Protein AF-A0A7R9WVP5-F1 (afdb_monomer_lite)

InterPro domains:
  IPR054170 RlmL, ferredoxin-like domain [PF22020] (101-162)

pLDDT: mean 70.92, std 24.17, range [24.48, 97.5]

Secondary structure (DSSP, 8-state):
-------B-----------------------------------------------------------------------TTSHHHHHTTT--------EEEEEEE-TT-HHHHHHHHHHHHHHH---EEEEEE-TTSEEEEEE-HHHHHHHHHH-SSEEEEEE----TTS-TT----SHHHHHHHHHHH--HHHHHEETTEE------B------S---GGG--HHHHHHHHHHHHHHHH-

Structure (mmCIF, N/CA/C/O backbone):
data_AF-A0A7R9WVP5-F1
#
_entry.id   AF-A0A7R9WVP5-F1
#
loop_
_atom_site.group_PDB
_atom_site.id
_atom_site.type_symbol
_atom_site.label_atom_id
_atom_site.label_alt_id
_atom_site.label_comp_id
_atom_site.label_asym_id
_atom_site.label_entity_id
_atom_site.label_seq_id
_atom_site.pdbx_PDB_ins_code
_atom_site.Cartn_x
_atom_site.Cartn_y
_atom_site.Cartn_z
_atom_site.occupancy
_atom_site.B_iso_or_equiv
_atom_site.auth_seq_id
_atom_site.auth_comp_id
_atom_site.auth_asym_id
_atom_site.auth_atom_id
_atom_site.pdbx_PDB_model_num
ATOM 1 N N . MET A 1 1 ? -10.198 -12.192 -7.831 1.00 28.44 1 MET A N 1
ATOM 2 C CA . MET A 1 1 ? -9.736 -10.796 -7.988 1.00 28.44 1 MET A CA 1
ATOM 3 C C . MET A 1 1 ? -8.418 -10.638 -7.255 1.00 28.44 1 MET A C 1
ATOM 5 O O . MET A 1 1 ? -8.378 -10.826 -6.045 1.00 28.44 1 MET A O 1
ATOM 9 N N . ILE A 1 2 ? -7.337 -10.393 -7.991 1.00 27.41 2 ILE A N 1
ATOM 10 C CA . ILE A 1 2 ? -5.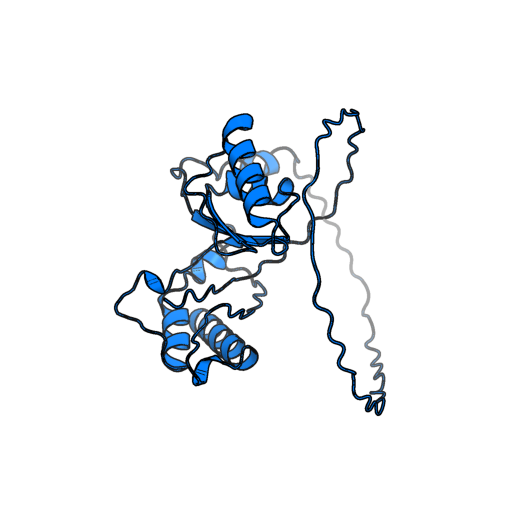994 -10.202 -7.439 1.00 27.41 2 ILE A CA 1
ATOM 11 C C . ILE A 1 2 ? -5.902 -8.735 -7.013 1.00 27.41 2 ILE A C 1
ATOM 13 O O . ILE A 1 2 ? -5.887 -7.852 -7.860 1.00 27.41 2 ILE A O 1
ATOM 17 N N . ARG A 1 3 ? -5.897 -8.462 -5.705 1.00 30.83 3 ARG A N 1
ATOM 18 C CA . ARG A 1 3 ? -5.580 -7.129 -5.176 1.00 30.83 3 ARG A CA 1
ATOM 19 C C . ARG A 1 3 ? -4.075 -7.069 -4.937 1.00 30.83 3 ARG A C 1
ATOM 21 O O . ARG A 1 3 ? -3.595 -7.460 -3.875 1.00 30.83 3 ARG A O 1
ATOM 28 N N . THR A 1 4 ? -3.316 -6.655 -5.943 1.00 32.47 4 THR A N 1
ATOM 29 C CA . THR A 1 4 ? -1.889 -6.353 -5.790 1.00 32.47 4 THR A CA 1
ATOM 30 C C . THR A 1 4 ? -1.740 -4.992 -5.121 1.00 32.47 4 THR A C 1
ATOM 32 O O . THR A 1 4 ? -1.889 -3.953 -5.753 1.00 32.47 4 THR A O 1
ATOM 35 N N . PHE A 1 5 ? -1.449 -4.994 -3.821 1.00 36.84 5 PHE A N 1
ATOM 36 C CA . PHE A 1 5 ? -1.089 -3.782 -3.090 1.00 36.84 5 PHE A CA 1
ATOM 37 C C . PHE A 1 5 ? 0.371 -3.425 -3.392 1.00 36.84 5 PHE A C 1
ATOM 39 O O . PHE A 1 5 ? 1.294 -4.055 -2.871 1.00 36.84 5 PHE A O 1
ATOM 46 N N . CYS A 1 6 ? 0.598 -2.410 -4.228 1.00 31.23 6 CYS A N 1
ATOM 47 C CA . CYS A 1 6 ? 1.920 -1.808 -4.373 1.00 31.23 6 CYS A CA 1
ATOM 48 C C . CYS A 1 6 ? 2.110 -0.770 -3.258 1.00 31.23 6 CYS A C 1
ATOM 50 O O . CYS A 1 6 ? 1.740 0.393 -3.394 1.00 31.23 6 CYS A O 1
ATOM 52 N N . CYS A 1 7 ? 2.638 -1.205 -2.114 1.00 35.56 7 CYS A N 1
ATOM 53 C CA . CYS A 1 7 ? 2.897 -0.314 -0.986 1.00 35.56 7 CYS A CA 1
ATOM 54 C C . CYS A 1 7 ? 4.264 0.358 -1.136 1.00 35.56 7 CYS A C 1
ATOM 56 O O . CYS A 1 7 ? 5.304 -0.292 -1.004 1.00 35.56 7 CYS A O 1
ATOM 58 N N . VAL A 1 8 ? 4.268 1.673 -1.353 1.00 34.41 8 VAL A N 1
ATOM 59 C CA . VAL A 1 8 ? 5.481 2.490 -1.248 1.00 34.41 8 VAL A CA 1
ATOM 60 C C . VAL A 1 8 ? 5.676 2.865 0.218 1.00 34.41 8 VAL A C 1
ATOM 62 O O . VAL A 1 8 ? 4.874 3.583 0.807 1.00 34.41 8 VAL A O 1
ATOM 65 N N . GLN A 1 9 ? 6.725 2.324 0.838 1.00 37.59 9 GLN A N 1
ATOM 66 C CA . GLN A 1 9 ? 7.012 2.541 2.254 1.00 37.59 9 GLN A CA 1
ATOM 67 C C . GLN A 1 9 ? 7.936 3.761 2.414 1.00 37.59 9 GLN A C 1
ATOM 69 O O . GLN A 1 9 ? 9.139 3.656 2.184 1.00 37.59 9 GLN A O 1
ATOM 74 N N . ALA A 1 10 ? 7.389 4.904 2.840 1.00 29.70 10 ALA A N 1
ATOM 75 C CA . ALA A 1 10 ? 8.174 6.040 3.325 1.00 29.70 10 ALA A CA 1
ATOM 76 C C . ALA A 1 10 ? 8.389 5.889 4.842 1.00 29.70 10 ALA A C 1
ATOM 78 O O . ALA A 1 10 ? 7.468 6.058 5.636 1.00 29.70 10 ALA A O 1
ATOM 79 N N . LEU A 1 11 ? 9.600 5.509 5.256 1.00 28.89 11 LEU A N 1
ATOM 80 C CA . LEU A 1 11 ? 9.993 5.499 6.667 1.00 28.89 11 LEU A CA 1
ATOM 81 C C . LEU A 1 11 ? 10.419 6.916 7.064 1.00 28.89 11 LEU A C 1
ATOM 83 O O . LEU A 1 11 ? 11.563 7.301 6.835 1.00 28.89 11 LEU A O 1
ATOM 87 N N . VAL A 1 12 ? 9.509 7.686 7.660 1.00 28.05 12 VAL A N 1
ATOM 88 C CA . VAL A 1 12 ? 9.877 8.904 8.393 1.00 28.05 12 VAL A CA 1
ATOM 89 C C . VAL A 1 12 ? 10.136 8.499 9.839 1.00 28.05 12 VAL A C 1
ATOM 91 O O . VAL A 1 12 ? 9.240 8.058 10.553 1.00 28.05 12 VAL A O 1
ATOM 94 N N . TRP A 1 13 ? 11.397 8.580 10.249 1.00 24.48 13 TRP A N 1
ATOM 95 C CA . TRP A 1 13 ? 11.826 8.320 11.617 1.00 24.48 13 TRP A CA 1
ATOM 96 C C . TRP A 1 13 ? 11.573 9.597 12.429 1.00 24.48 13 TRP A C 1
ATOM 98 O O . TRP A 1 13 ? 12.282 10.583 12.243 1.00 24.48 13 TRP A O 1
ATOM 108 N N . MET A 1 14 ? 10.547 9.612 13.284 1.00 27.59 14 MET A N 1
ATOM 109 C CA . MET A 1 14 ? 10.365 10.676 14.276 1.00 27.59 14 MET A CA 1
ATOM 110 C C . MET A 1 14 ? 10.799 10.194 15.668 1.00 27.59 14 MET A C 1
ATOM 112 O O . MET A 1 14 ? 10.498 9.056 16.039 1.00 27.59 14 MET A O 1
ATOM 116 N N . PRO A 1 15 ? 11.522 11.027 16.441 1.00 34.97 15 PRO A N 1
ATOM 117 C CA . PRO A 1 15 ? 11.945 10.679 17.787 1.00 34.97 15 PRO A CA 1
ATOM 118 C C . PRO A 1 15 ? 10.738 10.702 18.735 1.00 34.97 15 PRO A C 1
ATOM 120 O O . PRO A 1 15 ? 9.992 11.677 18.788 1.00 34.97 15 PRO A O 1
ATOM 123 N N . LEU A 1 16 ? 10.563 9.610 19.484 1.00 33.44 16 LEU A N 1
ATOM 124 C CA . LEU A 1 16 ? 9.581 9.475 20.559 1.00 33.44 16 LEU A CA 1
ATOM 125 C C . LEU A 1 16 ? 9.751 10.609 21.585 1.00 33.44 16 LEU A C 1
ATOM 127 O O . LEU A 1 16 ? 10.678 10.584 22.396 1.00 33.44 16 LEU A O 1
ATOM 131 N N . CYS A 1 17 ? 8.809 11.549 21.620 1.00 31.36 17 CYS A N 1
ATOM 132 C CA . CYS A 1 17 ? 8.541 12.320 22.826 1.00 31.36 17 CYS A CA 1
ATOM 133 C C . CYS A 1 17 ? 7.698 11.454 23.764 1.00 31.36 17 CYS A C 1
ATOM 135 O O . CYS A 1 17 ? 6.497 11.274 23.579 1.00 31.36 17 CYS A O 1
ATOM 137 N N . ALA A 1 18 ? 8.365 10.900 24.773 1.00 40.59 18 ALA A N 1
ATOM 138 C CA . ALA A 1 18 ? 7.731 10.320 25.939 1.00 40.59 18 ALA A CA 1
ATOM 139 C C . ALA A 1 18 ? 6.996 11.421 26.716 1.00 40.59 18 ALA A C 1
ATOM 141 O O . ALA A 1 18 ? 7.634 12.283 27.319 1.00 40.59 18 ALA A O 1
ATOM 142 N N . LEU A 1 19 ? 5.666 11.374 26.734 1.00 38.25 19 LEU A N 1
ATOM 143 C CA . LEU A 1 19 ? 4.861 12.081 27.724 1.00 38.25 19 LEU A CA 1
ATOM 144 C C . LEU A 1 19 ? 3.837 11.122 28.325 1.00 38.25 19 LEU A C 1
ATOM 146 O O . LEU A 1 19 ? 3.167 10.353 27.641 1.00 38.25 19 LEU A O 1
ATOM 150 N N . ALA A 1 20 ? 3.841 11.137 29.651 1.00 42.50 20 ALA A N 1
ATOM 151 C CA . ALA A 1 20 ? 3.190 10.213 30.553 1.00 42.50 20 ALA A CA 1
ATOM 152 C C . ALA A 1 20 ? 1.664 10.202 30.410 1.00 42.50 20 ALA A C 1
ATOM 154 O O . ALA A 1 20 ? 1.044 11.257 30.302 1.00 42.50 20 ALA A O 1
ATOM 155 N N . PHE A 1 21 ? 1.053 9.024 30.559 1.00 37.81 21 PHE A N 1
ATOM 156 C CA . PHE A 1 21 ? -0.343 8.942 30.975 1.00 37.81 21 PHE A CA 1
ATOM 157 C C . PHE A 1 21 ? -0.547 7.821 31.996 1.00 37.81 21 PHE A C 1
ATOM 159 O O . PHE A 1 21 ? -0.127 6.681 31.799 1.00 37.81 21 PHE A O 1
ATOM 166 N N . GLN A 1 22 ? -1.121 8.207 33.135 1.00 40.81 22 GLN A N 1
ATOM 167 C CA . GLN A 1 22 ? -1.332 7.379 34.318 1.00 40.81 22 GLN A CA 1
ATOM 168 C C . GLN A 1 22 ? -2.547 6.435 34.193 1.00 40.81 22 GLN A C 1
ATOM 170 O O . GLN A 1 22 ? -3.432 6.675 33.372 1.00 40.81 22 GLN A O 1
ATOM 175 N N . PRO A 1 23 ? -2.614 5.378 35.032 1.00 52.88 23 PRO A N 1
ATOM 176 C CA . PRO A 1 23 ? -3.592 4.296 34.940 1.00 52.88 23 PRO A CA 1
ATOM 177 C C . PRO A 1 23 ? -4.753 4.466 35.931 1.00 52.88 23 PRO A C 1
ATOM 179 O O . PRO A 1 23 ? -4.482 4.733 37.092 1.00 52.88 23 PRO A O 1
ATOM 182 N N . GLN A 1 24 ? -6.003 4.217 35.520 1.00 38.59 24 GLN A N 1
ATOM 183 C CA . GLN A 1 24 ? -7.154 3.732 36.326 1.00 38.59 24 GLN A CA 1
ATOM 184 C C . GLN A 1 24 ? -8.217 3.230 35.313 1.00 38.59 24 GLN A C 1
ATOM 186 O O . GLN A 1 24 ? -8.365 3.846 34.268 1.00 38.59 24 GLN A O 1
ATOM 191 N N . ARG A 1 25 ? -8.974 2.134 35.468 1.00 36.25 25 ARG A N 1
ATOM 192 C CA . ARG A 1 25 ? -9.697 1.620 36.640 1.00 36.25 25 ARG A CA 1
ATOM 193 C C . ARG A 1 25 ? -10.123 0.151 36.417 1.00 36.25 25 ARG A C 1
ATOM 195 O O . ARG A 1 25 ? -10.179 -0.340 35.297 1.00 36.25 25 ARG A O 1
ATOM 202 N N . VAL A 1 26 ? -10.422 -0.506 37.530 1.00 40.12 26 VAL A N 1
ATOM 203 C CA . VAL A 1 26 ? -10.641 -1.941 37.770 1.00 40.12 26 VAL A CA 1
ATOM 204 C C . VAL A 1 26 ? -12.133 -2.335 37.642 1.00 40.12 26 VAL A C 1
ATOM 206 O O . VAL A 1 26 ? -12.930 -1.693 38.311 1.00 40.12 26 VAL A O 1
ATOM 209 N N . LEU A 1 27 ? -12.437 -3.386 36.840 1.00 40.56 27 LEU A N 1
ATOM 210 C CA . LEU A 1 27 ? -13.420 -4.516 36.978 1.00 40.56 27 LEU A CA 1
ATOM 211 C C . LEU A 1 27 ? -14.924 -4.247 37.332 1.00 40.56 27 LEU A C 1
ATOM 213 O O . LEU A 1 27 ? -15.208 -3.228 37.950 1.00 40.56 27 LEU A O 1
ATOM 217 N N . PRO A 1 28 ? -15.909 -5.140 36.993 1.00 54.22 28 PRO A N 1
ATOM 218 C CA . PRO A 1 28 ? -15.897 -6.577 37.331 1.00 54.22 28 PRO A CA 1
ATOM 219 C C . PRO A 1 28 ? -16.465 -7.618 36.343 1.00 54.22 28 PRO A C 1
ATOM 221 O O . PRO A 1 28 ? -17.128 -7.329 35.352 1.00 54.22 28 PRO A O 1
ATOM 224 N N . LEU A 1 29 ? -16.135 -8.866 36.710 1.00 40.12 29 LEU A N 1
ATOM 225 C CA . LEU A 1 29 ? -16.558 -10.165 36.191 1.00 40.12 29 LEU A CA 1
ATOM 226 C C . LEU A 1 29 ? -18.084 -10.321 36.087 1.00 40.12 29 LEU A C 1
ATOM 228 O O . LEU A 1 29 ? -18.805 -9.997 37.028 1.00 40.12 29 LEU A O 1
ATOM 232 N N . ALA A 1 30 ? -18.523 -11.026 35.043 1.00 39.62 30 ALA A N 1
ATOM 233 C CA . ALA A 1 30 ? -19.724 -11.851 35.084 1.00 39.62 30 ALA A CA 1
ATOM 234 C C . ALA A 1 30 ? -19.403 -13.250 34.535 1.00 39.62 30 ALA A C 1
ATOM 236 O O . ALA A 1 30 ? -18.966 -13.424 33.400 1.00 39.62 30 ALA A O 1
ATOM 237 N N . SER A 1 31 ? -19.579 -14.233 35.410 1.00 45.16 31 SER A N 1
ATOM 238 C CA . SER A 1 31 ? -19.530 -15.676 35.195 1.00 45.16 31 SER A CA 1
ATOM 239 C C . SER A 1 31 ? -20.852 -16.195 34.627 1.00 45.16 31 SER A C 1
ATOM 241 O O . SER A 1 31 ? -21.881 -15.740 35.103 1.00 45.16 31 SER A O 1
ATOM 243 N N . HIS A 1 32 ? -20.826 -17.178 33.720 1.00 39.22 32 HIS A N 1
ATOM 244 C CA . HIS A 1 32 ? -21.703 -18.373 33.669 1.00 39.22 32 HIS A CA 1
ATOM 245 C C . HIS A 1 32 ? -21.273 -19.231 32.454 1.00 39.22 32 HIS A C 1
ATOM 247 O O . HIS A 1 32 ? -21.202 -18.732 31.340 1.00 39.22 32 HIS A O 1
ATOM 253 N N . ALA A 1 33 ? -20.673 -20.404 32.698 1.00 37.25 33 ALA A N 1
ATOM 254 C CA . ALA A 1 33 ? -21.282 -21.750 32.648 1.00 37.25 33 ALA A CA 1
ATOM 255 C C . ALA A 1 33 ? -21.317 -22.334 31.211 1.00 37.25 33 ALA A C 1
ATOM 257 O O . ALA A 1 33 ? -22.064 -21.861 30.369 1.00 37.25 33 ALA A O 1
ATOM 258 N N . VAL A 1 34 ? -20.336 -23.169 30.834 1.00 39.84 34 VAL A N 1
ATOM 259 C CA . VAL A 1 34 ? -20.324 -24.655 30.907 1.00 39.84 34 VAL A CA 1
ATOM 260 C C . VAL A 1 34 ? -21.182 -25.310 29.814 1.00 39.84 34 VAL A C 1
ATOM 262 O O . VAL A 1 34 ? -22.401 -25.317 29.917 1.00 39.84 34 VAL A O 1
ATOM 265 N N . HIS A 1 35 ? -20.518 -25.913 28.819 1.00 40.59 35 HIS A N 1
ATOM 266 C CA . HIS A 1 35 ? -20.859 -27.248 28.307 1.00 40.59 35 HIS A CA 1
ATOM 267 C C . HIS A 1 35 ? -19.689 -27.864 27.511 1.00 40.59 35 HIS A C 1
ATOM 269 O O . HIS A 1 35 ? -19.299 -27.378 26.455 1.00 40.59 35 HIS A O 1
ATOM 275 N N . ASP A 1 36 ? -19.102 -28.886 28.134 1.00 37.19 36 ASP A N 1
ATOM 276 C CA . ASP A 1 36 ? -18.620 -30.188 27.646 1.00 37.19 36 ASP A CA 1
ATOM 277 C C . ASP A 1 36 ? -17.976 -30.380 26.254 1.00 37.19 36 ASP A C 1
ATOM 279 O O . ASP A 1 36 ? -18.543 -30.120 25.196 1.00 37.19 36 ASP A O 1
ATOM 283 N N . ALA A 1 37 ? -16.783 -30.986 26.319 1.00 39.28 37 ALA A N 1
ATOM 284 C CA . ALA A 1 37 ? -15.980 -31.605 25.258 1.00 39.28 37 ALA A CA 1
ATOM 285 C C . ALA A 1 37 ? -16.591 -32.953 24.763 1.00 39.28 37 ALA A C 1
ATOM 287 O O . ALA A 1 37 ? -17.578 -33.393 25.354 1.00 39.28 37 ALA A O 1
ATOM 288 N N . PRO A 1 38 ? -16.041 -33.665 23.738 1.00 56.06 38 PRO A N 1
ATOM 289 C CA . PRO A 1 38 ? -14.758 -34.383 23.882 1.00 56.06 38 PRO A CA 1
ATOM 290 C C . PRO A 1 38 ? -13.837 -34.485 22.633 1.00 56.06 38 PRO A C 1
ATOM 292 O O . PRO A 1 38 ? -14.278 -34.579 21.496 1.00 56.06 38 PRO A O 1
ATOM 295 N N . TYR A 1 39 ? -12.531 -34.536 22.937 1.00 39.38 39 TYR A N 1
ATOM 296 C CA . TYR A 1 39 ? -11.404 -35.282 22.339 1.00 39.38 39 TYR A CA 1
ATOM 297 C C . TYR A 1 39 ? -11.382 -35.669 20.844 1.00 39.38 39 TYR A C 1
ATOM 299 O O . TYR A 1 39 ? -12.208 -36.448 20.387 1.00 39.38 39 TYR A O 1
ATOM 307 N N . LEU A 1 40 ? -10.257 -35.358 20.177 1.00 38.19 40 LEU A N 1
ATOM 308 C CA . LEU A 1 40 ? -9.368 -36.394 19.621 1.00 38.19 40 LEU A CA 1
ATOM 309 C C . LEU A 1 40 ? -7.941 -35.870 19.375 1.00 38.19 40 LEU A C 1
ATOM 311 O O . LEU A 1 40 ? -7.691 -34.905 18.658 1.00 38.19 40 LEU A O 1
ATOM 315 N N . THR A 1 41 ? -7.015 -36.558 20.028 1.00 39.03 41 THR A N 1
ATOM 316 C CA . THR A 1 41 ? -5.557 -36.453 20.014 1.00 39.03 41 THR A CA 1
ATOM 317 C C . THR A 1 41 ? -4.997 -37.213 18.813 1.00 39.03 41 THR A C 1
ATOM 319 O O . THR A 1 41 ? -5.375 -38.366 18.630 1.00 39.03 41 THR A O 1
ATOM 322 N N . THR A 1 42 ? -4.014 -36.685 18.072 1.00 44.22 42 THR A N 1
ATOM 323 C CA . THR A 1 42 ? -2.963 -37.537 17.474 1.00 44.22 42 THR A CA 1
ATOM 324 C C . THR A 1 42 ? -1.658 -36.763 17.257 1.00 44.22 42 THR A C 1
ATOM 326 O O . THR A 1 42 ? -1.633 -35.687 16.669 1.00 44.22 42 THR A O 1
ATOM 329 N N . PHE A 1 43 ? -0.583 -37.353 17.780 1.00 39.03 43 PHE A N 1
ATOM 330 C CA . PHE A 1 43 ? 0.830 -37.007 17.627 1.00 39.03 43 PHE A CA 1
ATOM 331 C C . PHE A 1 43 ? 1.359 -37.330 16.218 1.00 39.03 43 PHE A C 1
ATOM 333 O O . PHE A 1 43 ? 1.031 -38.383 15.680 1.00 39.03 43 PHE A O 1
ATOM 340 N N . ALA A 1 44 ? 2.282 -36.512 15.702 1.00 42.50 44 ALA A N 1
ATOM 341 C CA . ALA A 1 44 ? 3.362 -36.932 14.793 1.00 42.50 44 ALA A CA 1
ATOM 342 C C . ALA A 1 44 ? 4.424 -35.812 14.740 1.00 42.50 44 ALA A C 1
ATOM 344 O O . ALA A 1 44 ? 4.177 -34.742 14.198 1.00 42.50 44 ALA A O 1
ATOM 345 N N . THR A 1 45 ? 5.459 -35.864 15.580 1.00 40.97 45 THR A N 1
ATOM 346 C CA . THR A 1 45 ? 6.813 -36.398 15.306 1.00 40.97 45 THR A CA 1
ATOM 347 C C . THR A 1 45 ? 7.566 -35.642 14.205 1.00 40.97 45 THR A C 1
ATOM 349 O O . THR A 1 45 ? 7.318 -35.809 13.016 1.00 40.97 45 THR A O 1
ATOM 352 N N . ALA A 1 46 ? 8.525 -34.826 14.646 1.00 46.97 46 ALA A N 1
ATOM 353 C CA . ALA A 1 46 ? 9.525 -34.155 13.826 1.00 46.97 46 ALA A CA 1
ATOM 354 C C . ALA A 1 46 ? 10.582 -35.137 13.291 1.00 46.97 46 ALA A C 1
ATOM 356 O O . ALA A 1 46 ? 10.910 -36.106 13.980 1.00 46.97 46 ALA A O 1
ATOM 357 N N . PRO A 1 47 ? 11.231 -34.803 12.165 1.00 55.78 47 PRO A N 1
ATOM 358 C CA . PRO A 1 47 ? 12.617 -35.165 11.945 1.00 55.78 47 PRO A CA 1
ATOM 359 C C . PRO A 1 47 ? 13.533 -33.935 12.001 1.00 55.78 47 PRO A C 1
ATOM 361 O O . PRO A 1 47 ? 13.308 -32.896 11.381 1.00 55.78 47 PRO A O 1
ATOM 364 N N . SER A 1 48 ? 14.570 -34.119 12.808 1.00 49.91 48 SER A N 1
ATOM 365 C CA . SER A 1 48 ? 15.851 -33.427 12.852 1.00 49.91 48 SER A CA 1
ATOM 366 C C . SER A 1 48 ? 16.591 -33.431 11.515 1.00 49.91 48 SER A C 1
ATOM 368 O O . SER A 1 48 ? 16.437 -34.390 10.770 1.00 49.91 48 SER A O 1
ATOM 370 N N . GLU A 1 49 ? 17.472 -32.436 11.338 1.00 39.53 49 GLU A N 1
ATOM 371 C CA . GLU A 1 49 ? 18.661 -32.337 10.452 1.00 39.53 49 GLU A CA 1
ATOM 372 C C . GLU A 1 49 ? 18.628 -30.999 9.692 1.00 39.53 49 GLU A C 1
ATOM 374 O O . GLU A 1 49 ? 17.586 -30.554 9.239 1.00 39.53 49 GLU A O 1
ATOM 379 N N . SER A 1 50 ? 19.694 -30.232 9.505 1.00 50.41 50 SER A N 1
ATOM 380 C CA . SER A 1 50 ? 21.101 -30.337 9.878 1.00 50.41 50 SER A CA 1
ATOM 381 C C . SER A 1 50 ? 21.712 -28.963 9.587 1.00 50.41 50 SER A C 1
ATOM 383 O O . SER A 1 50 ? 21.558 -28.427 8.488 1.00 50.41 50 SER A O 1
ATOM 385 N N . THR A 1 51 ? 22.412 -28.385 10.554 1.00 54.22 51 THR A N 1
ATOM 386 C CA . THR A 1 51 ? 23.260 -27.200 10.380 1.00 54.22 51 THR A CA 1
ATOM 387 C C . THR A 1 51 ? 24.491 -27.564 9.542 1.00 54.22 51 THR A C 1
ATOM 389 O O . THR A 1 51 ? 25.105 -28.597 9.814 1.00 54.22 51 THR A O 1
ATOM 392 N N . PRO A 1 52 ? 24.946 -26.701 8.611 1.00 60.53 52 PRO A N 1
ATOM 393 C CA . PRO A 1 52 ? 26.369 -26.361 8.680 1.00 60.53 52 PRO A CA 1
ATOM 394 C C . PRO A 1 52 ? 26.752 -24.912 8.316 1.00 60.53 52 PRO A C 1
ATOM 396 O O . PRO A 1 52 ? 26.216 -24.268 7.423 1.00 60.53 52 PRO A O 1
ATOM 399 N N . MET A 1 53 ? 27.815 -24.483 9.004 1.00 41.50 53 MET A N 1
ATOM 400 C CA . MET A 1 53 ? 28.924 -23.626 8.557 1.00 41.50 53 MET A CA 1
ATOM 401 C C . 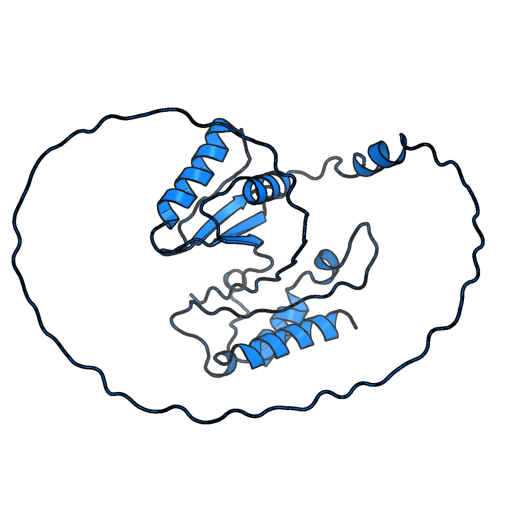MET A 1 53 ? 28.670 -22.193 8.053 1.00 41.50 53 MET A C 1
ATOM 403 O O . MET A 1 53 ? 28.656 -21.883 6.866 1.00 41.50 53 MET A O 1
ATOM 407 N N . ARG A 1 54 ? 28.768 -21.267 9.013 1.00 44.72 54 ARG A N 1
ATOM 408 C CA . ARG A 1 54 ? 29.910 -20.339 9.183 1.00 44.72 54 ARG A CA 1
ATOM 409 C C . ARG A 1 54 ? 30.749 -20.054 7.916 1.00 44.72 54 ARG A C 1
ATOM 411 O O . ARG A 1 54 ? 31.682 -20.789 7.599 1.00 44.72 54 ARG A O 1
ATOM 418 N N . ARG A 1 55 ? 30.565 -18.869 7.322 1.00 48.34 55 ARG A N 1
ATOM 419 C CA . ARG A 1 55 ? 31.640 -18.158 6.604 1.00 48.34 55 ARG A CA 1
ATOM 420 C C . ARG A 1 55 ? 31.825 -16.753 7.166 1.00 48.34 55 ARG A C 1
ATOM 422 O O . ARG A 1 55 ? 31.048 -15.842 6.907 1.00 48.34 55 ARG A O 1
ATOM 429 N N . HIS A 1 56 ? 32.914 -16.597 7.918 1.00 49.66 56 HIS A N 1
ATOM 430 C CA . HIS A 1 56 ? 33.559 -15.313 8.164 1.00 49.66 56 HIS A CA 1
ATOM 431 C C . HIS A 1 56 ? 33.905 -14.666 6.818 1.00 49.66 56 HIS A C 1
ATOM 433 O O . HIS A 1 56 ? 34.719 -15.214 6.072 1.00 49.66 56 HIS A O 1
ATOM 439 N N . ARG A 1 57 ? 33.357 -13.481 6.525 1.00 50.91 57 ARG A N 1
ATOM 440 C CA . ARG A 1 57 ? 33.917 -12.606 5.491 1.00 50.91 57 ARG A CA 1
ATOM 441 C C . ARG A 1 57 ? 34.528 -11.372 6.144 1.00 50.91 57 ARG A C 1
ATOM 443 O O . ARG A 1 57 ? 33.910 -10.676 6.940 1.00 50.91 57 ARG A O 1
ATOM 450 N N . ARG A 1 58 ? 35.811 -11.227 5.830 1.00 45.97 58 ARG A N 1
ATOM 451 C CA . ARG A 1 58 ? 36.812 -10.308 6.358 1.00 45.97 58 ARG A CA 1
ATOM 452 C C . ARG A 1 58 ? 36.355 -8.849 6.394 1.00 45.97 58 ARG A C 1
ATOM 454 O O . ARG A 1 58 ? 35.870 -8.316 5.401 1.00 45.97 58 ARG A O 1
ATOM 461 N N . ARG A 1 59 ? 36.680 -8.210 7.521 1.00 47.94 59 ARG A N 1
ATOM 462 C CA . ARG A 1 59 ? 36.975 -6.779 7.628 1.00 47.94 59 ARG A CA 1
ATOM 463 C C . ARG A 1 59 ? 37.944 -6.377 6.511 1.00 47.94 59 ARG A C 1
ATOM 465 O O . ARG A 1 59 ? 39.013 -6.974 6.395 1.00 47.94 59 ARG A O 1
ATOM 472 N N . ARG A 1 60 ? 37.606 -5.339 5.750 1.00 49.94 60 ARG A N 1
ATOM 473 C CA . ARG A 1 60 ? 38.605 -4.486 5.104 1.00 49.94 60 ARG A CA 1
ATOM 474 C C . ARG A 1 60 ? 38.389 -3.073 5.616 1.00 49.94 60 ARG A C 1
ATOM 476 O O . ARG A 1 60 ? 37.523 -2.348 5.150 1.00 49.94 60 ARG A O 1
ATOM 483 N N . THR A 1 61 ? 39.176 -2.748 6.629 1.00 42.25 61 THR A N 1
ATOM 484 C CA . THR A 1 61 ? 39.577 -1.393 6.973 1.00 42.25 61 THR A CA 1
ATOM 485 C C . THR A 1 61 ? 40.220 -0.760 5.741 1.00 42.25 61 THR A C 1
ATOM 487 O O . THR A 1 61 ? 41.221 -1.267 5.236 1.00 42.25 61 THR A O 1
ATOM 490 N N . GLN A 1 62 ? 39.655 0.338 5.249 1.00 49.34 62 GLN A N 1
ATOM 491 C CA . GLN A 1 62 ? 40.446 1.355 4.570 1.00 49.34 62 GLN A CA 1
ATOM 492 C C . GLN A 1 62 ? 40.258 2.657 5.333 1.00 49.34 62 GLN A C 1
ATOM 494 O O . GLN A 1 62 ? 39.174 3.226 5.393 1.00 49.34 62 GLN A O 1
ATOM 499 N N . LEU A 1 63 ? 41.355 3.025 5.988 1.00 44.84 63 LEU A N 1
ATOM 500 C CA . LEU A 1 63 ? 41.668 4.361 6.447 1.00 44.84 63 LEU A CA 1
ATOM 501 C C . LEU A 1 63 ? 41.500 5.305 5.256 1.00 44.84 63 LEU A C 1
ATOM 503 O O . LEU A 1 63 ? 42.184 5.131 4.248 1.00 44.84 63 LEU A O 1
ATOM 507 N N . PHE A 1 64 ? 40.609 6.282 5.372 1.00 42.91 64 PHE A N 1
ATOM 508 C CA . PHE A 1 64 ? 40.707 7.489 4.570 1.00 42.91 64 PHE A CA 1
ATOM 509 C C . PHE A 1 64 ? 40.687 8.684 5.511 1.00 42.91 64 PHE A C 1
ATOM 511 O O . PHE A 1 64 ? 39.806 8.843 6.353 1.00 42.91 64 PHE A O 1
ATOM 518 N N . SER A 1 65 ? 41.777 9.421 5.402 1.00 42.22 65 SER A N 1
ATOM 519 C CA . SER A 1 65 ? 42.203 10.578 6.162 1.00 42.22 65 SER A CA 1
ATOM 520 C C . SER A 1 65 ? 41.281 11.777 5.969 1.00 42.22 65 SER A C 1
ATOM 522 O O . SER A 1 65 ? 40.883 12.100 4.850 1.00 42.22 65 SER A O 1
ATOM 524 N N . SER A 1 66 ? 41.012 12.450 7.082 1.00 42.62 66 SER A N 1
ATOM 525 C CA . SER A 1 66 ? 40.402 13.772 7.196 1.00 42.62 66 SER A CA 1
ATOM 526 C C . SER A 1 66 ? 41.229 14.849 6.483 1.00 42.62 66 SER A C 1
ATOM 528 O O . SER A 1 66 ? 42.460 14.800 6.540 1.00 42.62 66 SER A O 1
ATOM 530 N N . PRO A 1 67 ? 40.573 15.885 5.939 1.00 46.72 67 PRO A N 1
ATOM 531 C CA . PRO A 1 67 ? 41.142 17.229 5.942 1.00 46.72 67 PRO A CA 1
ATOM 532 C C . PRO A 1 67 ? 40.372 18.168 6.877 1.00 46.72 67 PRO A C 1
ATOM 534 O O . PRO A 1 67 ? 39.147 18.122 6.978 1.00 46.72 67 PRO A O 1
ATOM 537 N N . GLN A 1 68 ? 41.159 19.002 7.550 1.00 39.84 68 GLN A N 1
ATOM 538 C CA . GLN A 1 68 ? 40.788 20.073 8.466 1.00 39.84 68 GLN A CA 1
ATOM 539 C C . GLN A 1 68 ? 39.820 21.108 7.877 1.00 39.84 68 GLN A C 1
ATOM 541 O O . GLN A 1 68 ? 39.953 21.538 6.735 1.00 39.84 68 GLN A O 1
ATOM 546 N N . GLU A 1 69 ? 38.893 21.512 8.746 1.00 36.66 69 GLU A N 1
ATOM 547 C CA . GLU A 1 69 ? 38.534 22.886 9.125 1.00 36.66 69 GLU A CA 1
ATOM 548 C C . GLU A 1 69 ? 38.822 24.026 8.132 1.00 36.66 69 GLU A C 1
ATOM 550 O O . GLU A 1 69 ? 39.961 24.408 7.882 1.00 36.66 69 GLU A O 1
ATOM 555 N N . SER A 1 70 ? 37.756 24.722 7.742 1.00 47.38 70 SER A N 1
ATOM 556 C CA . SER A 1 70 ? 37.753 26.185 7.817 1.00 47.38 70 SER A CA 1
ATOM 557 C C . SER A 1 70 ? 36.347 26.675 8.143 1.00 47.38 70 SER A C 1
ATOM 559 O O . SER A 1 70 ? 35.370 26.420 7.443 1.00 47.38 70 SER A O 1
ATOM 561 N N . SER A 1 71 ? 36.268 27.323 9.295 1.00 44.94 71 SER A N 1
ATOM 562 C CA . SER A 1 71 ? 35.125 28.022 9.845 1.00 44.94 71 SER A CA 1
ATOM 563 C C . SER A 1 71 ? 35.007 29.407 9.207 1.00 44.94 71 SER A C 1
ATOM 565 O O . SER A 1 71 ? 35.955 30.188 9.200 1.00 44.94 71 SER A O 1
ATOM 567 N N . SER A 1 72 ? 33.813 29.748 8.734 1.00 47.94 72 SER A N 1
ATOM 568 C CA . SER A 1 72 ? 33.387 31.137 8.562 1.00 47.94 72 SER A CA 1
ATOM 569 C C . SER A 1 72 ? 31.930 31.265 9.001 1.00 47.94 72 SER A C 1
ATOM 571 O O . SER A 1 72 ? 30.967 31.076 8.265 1.00 47.94 72 SER A O 1
ATOM 573 N N . SER A 1 73 ? 31.796 31.555 10.289 1.00 43.56 73 SER A N 1
ATOM 574 C CA . SER A 1 73 ? 30.579 31.984 10.962 1.00 43.56 73 SER A CA 1
ATOM 575 C C . SER A 1 73 ? 30.100 33.321 10.395 1.00 43.56 73 SER A C 1
ATOM 577 O O . SER A 1 73 ? 30.761 34.342 10.581 1.00 43.56 73 SER A O 1
ATOM 579 N N . SER A 1 74 ? 28.933 33.314 9.752 1.00 48.38 74 SER A N 1
ATOM 580 C CA . SER A 1 74 ? 28.163 34.519 9.436 1.00 48.38 74 SER A CA 1
ATOM 581 C C . SER A 1 74 ? 26.846 34.445 10.201 1.00 48.38 74 SER A C 1
ATOM 583 O O . SER A 1 74 ? 25.937 33.714 9.818 1.00 48.38 74 SER A O 1
ATOM 585 N N . SER A 1 75 ? 26.782 35.168 11.319 1.00 48.44 75 SER A N 1
ATOM 586 C CA . SER A 1 75 ? 25.549 35.437 12.057 1.00 48.44 75 SER A CA 1
ATOM 587 C C . SER A 1 75 ? 24.583 36.228 11.181 1.00 48.44 75 SER A C 1
ATOM 589 O O . SER A 1 75 ? 24.845 37.389 10.873 1.00 48.44 75 SER A O 1
ATOM 591 N N . SER A 1 76 ? 23.437 35.639 10.856 1.00 52.44 76 SER A N 1
ATOM 592 C CA . SER A 1 76 ? 22.225 36.384 10.529 1.00 52.44 76 SER A CA 1
ATOM 593 C C . SER A 1 76 ? 21.139 36.003 11.531 1.00 52.44 76 SER A C 1
ATOM 595 O O . SER A 1 76 ? 20.651 34.877 11.592 1.00 52.44 76 SER A O 1
ATOM 597 N N . THR A 1 77 ? 20.810 36.968 12.382 1.00 48.16 77 THR A N 1
ATOM 598 C CA . THR A 1 77 ? 19.691 36.939 13.318 1.00 48.16 77 THR A CA 1
ATOM 599 C C . THR A 1 77 ? 18.400 36.963 12.502 1.00 48.16 77 THR A C 1
ATOM 601 O O . THR A 1 77 ? 17.940 38.026 12.093 1.00 48.16 77 THR A O 1
ATOM 604 N N . ILE A 1 78 ? 17.851 35.785 12.203 1.00 50.94 78 ILE A N 1
ATOM 605 C CA . ILE A 1 78 ? 16.536 35.638 11.576 1.00 50.94 78 ILE A CA 1
ATOM 606 C C . ILE A 1 78 ? 15.525 35.414 12.697 1.00 50.94 78 ILE A C 1
ATOM 608 O O . ILE A 1 78 ? 15.622 34.473 13.481 1.00 50.94 78 ILE A O 1
ATOM 612 N N . THR A 1 79 ? 14.587 36.345 12.776 1.00 45.97 79 THR A N 1
ATOM 613 C CA . THR A 1 79 ? 13.416 36.363 13.645 1.00 45.97 79 THR A CA 1
ATOM 614 C C . THR A 1 79 ? 12.634 35.048 13.534 1.00 45.97 79 THR A C 1
ATOM 616 O O . THR A 1 79 ? 12.122 34.688 12.476 1.00 45.97 79 THR A O 1
ATOM 619 N N . THR A 1 80 ? 12.546 34.311 14.640 1.00 50.12 80 THR A N 1
ATOM 620 C CA . THR A 1 80 ? 11.946 32.967 14.738 1.00 50.12 80 THR A CA 1
ATOM 621 C C . THR A 1 80 ? 10.425 32.930 14.596 1.00 50.12 80 THR A C 1
ATOM 623 O O . THR A 1 80 ? 9.849 31.848 14.543 1.00 50.12 80 THR A O 1
ATOM 626 N N . ASP A 1 81 ? 9.771 34.080 14.457 1.00 44.09 81 ASP A N 1
ATOM 627 C CA . ASP A 1 81 ? 8.308 34.159 14.523 1.00 44.09 81 ASP A CA 1
ATOM 628 C C . ASP A 1 81 ? 7.634 34.151 13.138 1.00 44.09 81 ASP A C 1
ATOM 630 O O . ASP A 1 81 ? 6.426 33.953 13.039 1.00 44.09 81 ASP A O 1
ATOM 634 N N . ALA A 1 82 ? 8.396 34.292 12.044 1.00 45.72 82 ALA A N 1
ATOM 635 C CA . ALA A 1 82 ? 7.846 34.311 10.681 1.00 45.72 82 ALA A CA 1
ATOM 636 C C . ALA A 1 82 ? 7.834 32.932 9.988 1.00 45.72 82 ALA A C 1
ATOM 638 O O . ALA A 1 82 ? 6.965 32.665 9.162 1.00 45.72 82 ALA A O 1
ATOM 639 N N . ALA A 1 83 ? 8.756 32.021 10.326 1.00 45.03 83 ALA A N 1
ATOM 640 C CA . ALA A 1 83 ? 8.849 30.711 9.665 1.00 45.03 83 ALA A CA 1
ATOM 641 C C . ALA A 1 83 ? 7.721 29.745 10.079 1.00 45.03 83 ALA A C 1
ATOM 643 O O . ALA A 1 83 ? 7.260 28.950 9.261 1.00 45.03 83 ALA A O 1
ATOM 644 N N . ALA A 1 84 ? 7.232 29.850 11.319 1.00 46.66 84 ALA A N 1
ATOM 645 C CA . ALA A 1 84 ? 6.079 29.080 11.789 1.00 46.66 84 ALA A CA 1
ATOM 646 C C . ALA A 1 84 ? 4.762 29.540 11.133 1.00 46.66 84 ALA A C 1
ATOM 648 O O . ALA A 1 84 ? 3.884 28.719 10.885 1.00 46.66 84 ALA A O 1
ATOM 649 N N . ALA A 1 85 ? 4.648 30.828 10.789 1.00 40.16 85 ALA A N 1
ATOM 650 C CA . ALA A 1 85 ? 3.473 31.380 10.117 1.00 40.16 85 ALA A CA 1
ATOM 651 C C . ALA A 1 85 ? 3.402 31.001 8.624 1.00 40.16 85 ALA A C 1
ATOM 653 O O . ALA A 1 85 ? 2.312 30.804 8.100 1.00 40.16 85 ALA A O 1
ATOM 654 N N . VAL A 1 86 ? 4.543 30.836 7.941 1.00 46.56 86 VAL A N 1
ATOM 655 C CA . VAL A 1 86 ? 4.571 30.442 6.516 1.00 46.56 86 VAL A CA 1
ATOM 656 C C . VAL A 1 86 ? 4.340 28.937 6.325 1.00 46.56 86 VAL A C 1
ATOM 658 O O . VAL A 1 86 ? 3.716 28.541 5.345 1.00 46.56 86 VAL A O 1
ATOM 661 N N . ALA A 1 87 ? 4.756 28.090 7.275 1.00 46.75 87 ALA A N 1
ATOM 662 C CA . ALA A 1 87 ? 4.443 26.656 7.242 1.00 46.75 87 ALA A CA 1
ATOM 663 C C . ALA A 1 87 ? 2.946 26.356 7.468 1.00 46.75 87 ALA A C 1
ATOM 665 O O . ALA A 1 87 ? 2.467 25.312 7.038 1.00 46.75 87 ALA A O 1
ATOM 666 N N . ALA A 1 88 ? 2.215 27.275 8.105 1.00 45.78 88 ALA A N 1
ATOM 667 C CA . ALA A 1 88 ? 0.772 27.180 8.321 1.00 45.78 88 ALA A CA 1
ATOM 668 C C . ALA A 1 88 ? -0.069 27.759 7.162 1.00 45.78 88 ALA A C 1
ATOM 670 O O . ALA A 1 88 ? -1.275 27.551 7.129 1.00 45.78 88 ALA A O 1
ATOM 671 N N . ALA A 1 89 ? 0.545 28.469 6.208 1.00 44.50 89 ALA A N 1
ATOM 672 C CA . ALA A 1 89 ? -0.156 29.238 5.171 1.00 44.50 89 ALA A CA 1
ATOM 673 C C . ALA A 1 89 ? -0.229 28.544 3.792 1.00 44.50 89 ALA A C 1
ATOM 675 O O . ALA A 1 89 ? -0.521 29.193 2.792 1.00 44.50 89 ALA A O 1
ATOM 676 N N . GLN A 1 90 ? 0.062 27.240 3.704 1.00 47.44 90 GLN A N 1
ATOM 677 C CA . GLN A 1 90 ? -0.077 26.453 2.462 1.00 47.44 90 GLN A CA 1
ATOM 678 C C . GLN A 1 90 ? -1.100 25.306 2.556 1.00 47.44 90 GLN A C 1
ATOM 680 O O . GLN A 1 90 ? -1.153 24.468 1.662 1.00 47.44 90 GLN A O 1
ATOM 685 N N . GLU A 1 91 ? -1.935 25.276 3.597 1.00 53.47 91 GLU A N 1
ATOM 686 C CA . GLU A 1 91 ? -3.076 24.349 3.717 1.00 53.47 91 GLU A CA 1
ATOM 687 C C . GLU A 1 91 ? -4.421 25.038 3.401 1.00 53.47 91 GLU A C 1
ATOM 689 O O . GLU A 1 91 ? -5.465 24.632 3.903 1.00 53.47 91 GLU A O 1
ATOM 694 N N . GLU A 1 92 ? -4.417 26.104 2.593 1.00 46.22 92 GLU A N 1
ATOM 695 C CA . GLU A 1 92 ? -5.649 26.819 2.243 1.00 46.22 92 GLU A CA 1
ATOM 696 C C . GLU A 1 92 ? -6.427 26.104 1.117 1.00 46.22 92 GLU A C 1
ATOM 698 O O . GLU A 1 92 ? -6.002 26.060 -0.036 1.00 46.22 92 GLU A O 1
ATOM 703 N N . ASP A 1 93 ? -7.601 25.583 1.494 1.00 46.62 93 ASP A N 1
ATOM 704 C CA . ASP A 1 93 ? -8.813 25.387 0.678 1.00 46.62 93 ASP A CA 1
ATOM 705 C C . ASP A 1 93 ? -8.840 24.315 -0.430 1.00 46.62 93 ASP A C 1
ATOM 707 O O . ASP A 1 93 ? -9.708 24.335 -1.308 1.00 46.62 93 ASP A O 1
ATOM 711 N N . GLU A 1 94 ? -7.983 23.295 -0.369 1.00 60.62 94 GLU A N 1
ATOM 712 C CA . GLU A 1 94 ? -8.257 22.068 -1.126 1.00 60.62 94 GLU A CA 1
ATOM 713 C C . GLU A 1 94 ? -9.343 21.264 -0.388 1.00 60.62 94 GLU A C 1
ATOM 715 O O . GLU A 1 94 ? -9.152 20.847 0.757 1.00 60.62 94 GLU A O 1
ATOM 720 N N . ALA A 1 95 ? -10.509 21.082 -1.023 1.00 69.25 95 ALA A N 1
ATOM 721 C CA . ALA A 1 95 ? -11.610 20.278 -0.486 1.00 69.25 95 ALA A CA 1
ATOM 722 C C . ALA A 1 95 ? -11.083 18.940 0.068 1.00 69.25 95 ALA A C 1
ATOM 724 O O . ALA A 1 95 ? -10.156 18.379 -0.525 1.00 69.25 95 ALA A O 1
ATOM 725 N N . PRO A 1 96 ? -11.650 18.406 1.170 1.00 75.81 96 PRO A N 1
ATOM 726 C CA . PRO A 1 96 ? -11.098 17.242 1.853 1.00 75.81 96 PRO A CA 1
ATOM 727 C C . PRO A 1 96 ? -10.961 16.065 0.883 1.00 75.81 96 PRO A C 1
ATOM 729 O O . PRO A 1 96 ? -11.935 15.403 0.523 1.00 75.81 96 PRO A O 1
ATOM 732 N N . GLN A 1 97 ? -9.731 15.821 0.424 1.00 88.31 97 GLN A N 1
ATOM 733 C CA . GLN A 1 97 ? -9.452 14.740 -0.505 1.00 88.31 97 GLN A CA 1
ATOM 734 C C . GLN A 1 97 ? -9.398 13.440 0.291 1.00 88.31 97 GLN A C 1
ATOM 736 O O . GLN A 1 97 ? -8.434 13.166 1.014 1.00 88.31 97 GLN A O 1
ATOM 741 N N . TYR A 1 98 ? -10.450 12.637 0.154 1.00 92.62 98 TYR A N 1
ATOM 742 C CA . TYR A 1 98 ? -10.486 11.298 0.717 1.00 92.62 98 TYR A CA 1
ATOM 743 C C . TYR A 1 98 ? -9.529 10.398 -0.050 1.00 92.62 98 TYR A C 1
ATOM 745 O O . TYR A 1 98 ? -9.581 10.290 -1.276 1.00 92.62 98 TYR A O 1
ATOM 753 N N . LYS A 1 99 ? -8.652 9.736 0.698 1.00 94.06 99 LYS A N 1
ATOM 754 C CA . LYS A 1 99 ? -7.754 8.717 0.176 1.00 94.06 99 LYS A CA 1
ATOM 755 C C . LYS A 1 99 ? -8.031 7.394 0.855 1.00 94.06 99 LYS A C 1
ATOM 757 O O . LYS A 1 99 ? -8.481 7.342 2.000 1.00 94.06 99 LYS A O 1
ATOM 762 N N . LYS A 1 100 ? -7.755 6.312 0.138 1.00 95.50 100 LYS A N 1
ATOM 763 C CA . LYS A 1 100 ? -7.962 4.957 0.634 1.00 95.50 100 LYS A CA 1
ATOM 764 C C . LYS A 1 100 ? -6.708 4.471 1.346 1.00 95.50 100 LYS A C 1
ATOM 766 O O . LYS A 1 100 ? -5.606 4.538 0.808 1.00 95.50 100 LYS A O 1
ATOM 771 N N . TYR A 1 101 ? -6.887 3.948 2.547 1.00 96.50 101 TYR A N 1
ATOM 772 C CA . TYR A 1 101 ? -5.829 3.438 3.401 1.00 96.50 101 TYR A CA 1
ATOM 773 C C . TYR A 1 101 ? -6.052 1.961 3.723 1.00 96.50 101 TYR A C 1
ATOM 775 O O . TYR A 1 101 ? -7.173 1.452 3.733 1.00 96.50 101 TYR A O 1
ATOM 783 N N . LEU A 1 102 ? -4.951 1.269 3.996 1.00 95.75 102 LEU A N 1
ATOM 784 C CA . LEU A 1 102 ? -4.897 -0.094 4.501 1.00 95.75 102 LEU A CA 1
ATOM 785 C C . LEU A 1 102 ? -4.130 -0.080 5.826 1.00 95.75 102 LEU A C 1
ATOM 787 O O . LEU A 1 102 ? -2.916 0.139 5.852 1.00 95.75 102 LEU A O 1
ATOM 791 N N . ALA A 1 103 ? -4.828 -0.350 6.923 1.00 96.69 103 ALA A N 1
ATOM 792 C CA . ALA A 1 103 ? -4.215 -0.614 8.216 1.00 96.69 103 ALA A CA 1
ATOM 793 C C . ALA A 1 103 ? -4.048 -2.124 8.403 1.00 96.69 103 ALA A C 1
ATOM 795 O O . ALA A 1 103 ? -5.005 -2.893 8.343 1.00 96.69 103 ALA A O 1
ATOM 796 N N . THR A 1 104 ? -2.810 -2.560 8.609 1.00 95.81 104 THR A N 1
ATOM 797 C CA . THR A 1 104 ? -2.474 -3.968 8.870 1.00 95.81 104 THR A CA 1
ATOM 798 C C . THR A 1 104 ? -2.376 -4.221 10.369 1.00 95.81 104 THR A C 1
ATOM 800 O O . THR A 1 104 ? -1.866 -3.375 11.098 1.00 95.81 104 THR A O 1
ATOM 803 N N . CYS A 1 105 ? -2.810 -5.388 10.836 1.00 96.50 105 CYS A N 1
ATOM 804 C CA . CYS A 1 105 ? -2.799 -5.770 12.251 1.00 96.50 105 CYS A CA 1
ATOM 805 C C . CYS A 1 105 ? -2.369 -7.234 12.438 1.00 96.50 105 CYS A C 1
ATOM 807 O O . CYS A 1 105 ? -2.146 -7.966 11.468 1.00 96.50 105 CYS A O 1
ATOM 809 N N . ILE A 1 106 ? -2.224 -7.677 13.691 1.00 95.44 106 ILE A N 1
ATOM 810 C CA . ILE A 1 106 ? -2.054 -9.106 14.005 1.00 95.44 106 ILE A CA 1
ATOM 811 C C . ILE A 1 106 ? -3.319 -9.854 13.536 1.00 95.44 106 ILE A C 1
ATOM 813 O O . ILE A 1 106 ? -4.427 -9.343 13.739 1.00 95.44 106 ILE A O 1
ATOM 817 N N . PRO A 1 107 ? -3.197 -11.047 12.920 1.00 94.75 107 PRO A N 1
ATOM 818 C CA . PRO A 1 107 ? -4.351 -11.875 12.591 1.00 94.75 107 PRO A CA 1
ATOM 819 C C . PRO A 1 107 ? -5.261 -12.107 13.806 1.00 94.75 107 PRO A C 1
ATOM 821 O O . PRO A 1 107 ? -4.785 -12.479 14.875 1.00 94.75 107 PRO A O 1
ATOM 824 N N . GLY A 1 108 ? -6.565 -11.887 13.636 1.00 95.06 108 GLY A N 1
ATOM 825 C CA . GLY A 1 108 ? -7.573 -11.994 14.697 1.00 95.06 108 GLY A CA 1
ATOM 826 C C . GLY A 1 108 ? -7.909 -10.674 15.400 1.00 95.06 108 GLY A C 1
ATOM 827 O O . GLY A 1 108 ? -8.935 -10.607 16.066 1.00 95.06 108 GLY A O 1
ATOM 828 N N . LEU A 1 109 ? -7.117 -9.610 15.210 1.00 96.81 109 LEU A N 1
ATOM 829 C CA . LEU A 1 109 ? -7.398 -8.276 15.770 1.00 96.81 109 LEU A CA 1
ATOM 830 C C . LEU A 1 109 ? -8.112 -7.330 14.791 1.00 96.81 109 LEU A C 1
ATOM 832 O O . LEU A 1 109 ? -8.319 -6.165 15.118 1.00 96.81 109 LEU A O 1
ATOM 836 N N . ALA A 1 110 ? -8.489 -7.796 13.596 1.00 96.81 110 ALA A N 1
ATOM 837 C CA . ALA A 1 110 ? -9.087 -6.936 12.572 1.00 96.81 110 ALA A CA 1
ATOM 838 C C . ALA A 1 110 ? -10.413 -6.294 13.021 1.00 96.81 110 ALA A C 1
ATOM 840 O O . ALA A 1 110 ? -10.666 -5.137 12.699 1.00 96.81 110 ALA A O 1
ATOM 841 N N . SER A 1 111 ? -11.232 -7.007 13.801 1.00 97.12 111 SER A N 1
ATOM 842 C CA . SER A 1 111 ? -12.474 -6.462 14.367 1.00 97.12 111 SER A CA 1
ATOM 843 C C . SER A 1 111 ? -12.209 -5.355 15.386 1.00 97.12 111 SER A C 1
ATOM 845 O O . SER A 1 111 ? -12.866 -4.323 15.339 1.00 97.12 111 SER A O 1
ATOM 847 N N . ILE A 1 112 ? -11.213 -5.541 16.255 1.00 97.50 112 ILE A N 1
ATOM 848 C CA . ILE A 1 112 ? -10.831 -4.555 17.275 1.00 97.50 112 ILE A CA 1
ATOM 849 C C . ILE A 1 112 ? -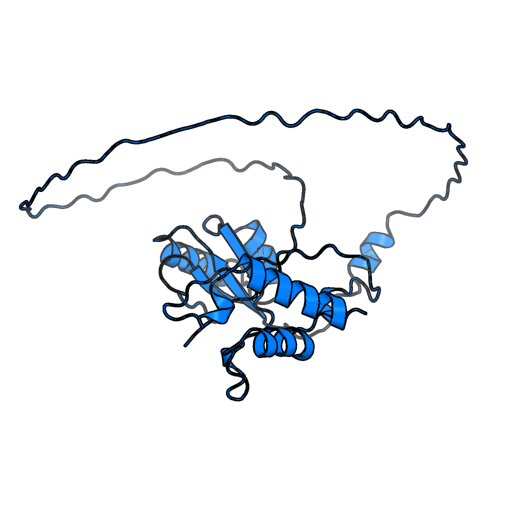10.252 -3.308 16.603 1.00 97.50 112 ILE A C 1
ATOM 851 O O . ILE A 1 112 ? -10.583 -2.194 16.986 1.00 97.50 112 ILE A O 1
ATOM 855 N N . LEU A 1 113 ? -9.435 -3.476 15.560 1.00 97.31 113 LEU A N 1
ATOM 856 C CA . LEU A 1 113 ? -8.937 -2.353 14.767 1.00 97.31 113 LEU A CA 1
ATOM 857 C C . LEU A 1 113 ? -10.083 -1.566 14.106 1.00 97.31 113 LEU A C 1
ATOM 859 O O . LEU A 1 113 ? -10.066 -0.337 14.106 1.00 97.31 113 LEU A O 1
ATOM 863 N N . ALA A 1 114 ? -11.083 -2.255 13.552 1.00 97.25 114 ALA A N 1
ATOM 864 C CA . ALA A 1 114 ? -12.254 -1.592 12.983 1.00 97.25 114 ALA A CA 1
ATOM 865 C C . ALA A 1 114 ? -13.071 -0.840 14.049 1.00 97.25 114 ALA A C 1
ATOM 867 O O . ALA A 1 114 ? -13.534 0.267 13.790 1.00 97.25 114 ALA A O 1
ATOM 868 N N . GLU A 1 115 ? -13.197 -1.400 15.253 1.00 96.50 115 GLU A N 1
ATOM 869 C CA . GLU A 1 115 ? -13.847 -0.747 16.392 1.00 96.50 115 GLU A CA 1
ATOM 87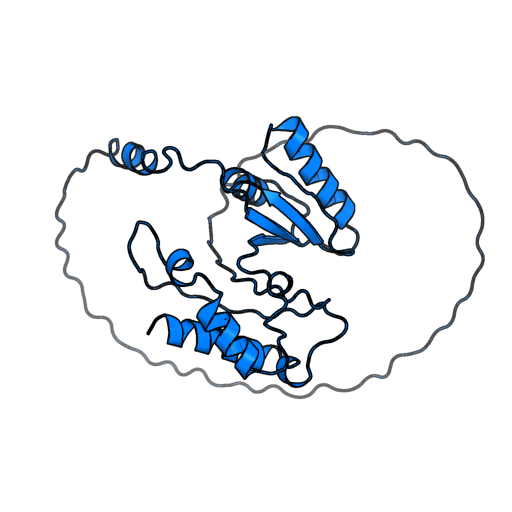0 C C . GLU A 1 115 ? -13.066 0.483 16.883 1.00 96.50 115 GLU A C 1
ATOM 872 O O . GLU A 1 115 ? -13.672 1.519 17.151 1.00 96.50 115 GLU A O 1
ATOM 877 N N . GLU A 1 116 ? -11.728 0.423 16.942 1.00 96.25 116 GLU A N 1
ATOM 878 C CA . GLU A 1 116 ? -10.890 1.590 17.264 1.00 96.25 116 GLU A CA 1
ATOM 879 C C . GLU A 1 116 ? -11.093 2.717 16.237 1.00 96.25 116 GLU A C 1
ATOM 881 O O . GLU A 1 116 ? -11.263 3.875 16.618 1.00 96.25 116 GLU A O 1
ATOM 886 N N . LEU A 1 117 ? -11.142 2.382 14.942 1.00 95.88 117 LEU A N 1
ATOM 887 C CA . LEU A 1 117 ? -11.409 3.349 13.872 1.00 95.88 117 LEU A CA 1
ATOM 888 C C . LEU A 1 117 ? -12.810 3.966 13.982 1.00 95.88 117 LEU A C 1
ATOM 890 O O . LEU A 1 117 ? -12.953 5.179 13.832 1.00 95.88 117 LEU A O 1
ATOM 894 N N . GLN A 1 118 ? -13.826 3.157 14.289 1.00 95.69 118 GLN A N 1
ATOM 895 C CA . GLN A 1 118 ? -15.188 3.642 14.513 1.00 95.69 118 GLN A CA 1
ATOM 896 C C . GLN A 1 118 ? -15.259 4.557 15.744 1.00 95.69 118 GLN A C 1
ATOM 898 O O . GLN A 1 118 ? -15.855 5.628 15.696 1.00 95.69 118 GLN A O 1
ATOM 903 N N . THR A 1 119 ? -14.571 4.187 16.826 1.00 94.25 119 THR A N 1
ATOM 904 C CA . THR A 1 119 ? -14.495 4.994 18.051 1.00 94.25 119 THR A CA 1
ATOM 905 C C . THR A 1 119 ? -13.883 6.367 17.771 1.00 94.25 119 THR A C 1
ATOM 907 O O . THR A 1 119 ? -14.361 7.375 18.287 1.00 94.25 119 THR A O 1
ATOM 910 N N . PHE A 1 120 ? -12.850 6.437 16.926 1.00 90.50 120 PHE A N 1
ATOM 911 C CA . PHE A 1 120 ? -12.251 7.710 16.522 1.00 90.50 120 PHE A CA 1
ATOM 912 C C . PHE A 1 120 ? -13.176 8.568 15.663 1.00 90.50 120 PHE A C 1
ATOM 914 O O . PHE A 1 120 ? -13.198 9.789 15.845 1.00 90.50 120 PHE A O 1
ATOM 921 N N . HIS A 1 121 ? -13.947 7.944 14.774 1.00 91.50 121 HIS A N 1
ATOM 922 C CA . HIS A 1 121 ? -14.968 8.642 14.003 1.00 91.50 121 HIS A CA 1
ATOM 923 C C . HIS A 1 121 ? -16.004 9.300 14.927 1.00 91.50 121 HIS A C 1
ATOM 925 O O . HIS A 1 121 ? -16.259 10.500 14.817 1.00 91.50 121 HIS A O 1
ATOM 931 N N . ASP A 1 122 ? -16.506 8.546 15.906 1.00 91.06 122 ASP A N 1
ATOM 932 C CA . ASP A 1 122 ? -17.593 8.987 16.781 1.00 91.06 122 ASP A CA 1
ATOM 933 C C . ASP A 1 122 ? -17.131 10.000 17.850 1.00 91.06 122 ASP A C 1
ATOM 935 O O . ASP A 1 122 ? -17.827 10.976 18.131 1.00 91.06 122 ASP A O 1
ATOM 939 N N . GLN A 1 123 ? -15.960 9.791 18.468 1.00 89.06 123 GLN A N 1
ATOM 940 C CA . GLN A 1 123 ? -15.502 10.596 19.613 1.00 89.06 123 GLN A CA 1
ATOM 941 C C . GLN A 1 123 ? -14.754 11.868 19.216 1.00 89.06 123 GLN A C 1
ATOM 943 O O . GLN A 1 123 ? -14.912 12.904 19.861 1.00 89.06 123 GLN A O 1
ATOM 948 N N . HIS A 1 124 ? -13.907 11.788 18.189 1.00 84.31 124 HIS A N 1
ATOM 949 C CA . HIS A 1 124 ? -12.997 12.873 17.820 1.00 84.31 124 HIS A CA 1
ATOM 950 C C . HIS A 1 124 ? -13.459 13.644 16.578 1.00 84.31 124 HIS A C 1
ATOM 952 O O . HIS A 1 124 ? -12.738 14.535 16.134 1.00 84.31 124 HIS A O 1
ATOM 958 N N . GLN A 1 125 ? -14.645 13.323 16.038 1.00 83.12 125 GLN A N 1
ATOM 959 C CA . GLN A 1 125 ? -15.191 13.906 14.803 1.00 83.12 125 GLN A CA 1
ATOM 960 C C . GLN A 1 125 ? -14.203 13.802 13.632 1.00 83.12 125 GLN A C 1
ATOM 962 O O . GLN A 1 125 ? -14.084 14.701 12.803 1.00 83.12 125 GLN A O 1
ATOM 967 N N . ILE A 1 126 ? -13.448 12.702 13.588 1.00 87.19 126 ILE A N 1
ATOM 968 C CA . ILE A 1 126 ? -12.456 12.477 12.545 1.00 87.19 126 ILE A CA 1
ATOM 969 C C . ILE A 1 126 ? -13.158 11.896 11.320 1.00 87.19 126 ILE A C 1
ATOM 971 O O . ILE A 1 126 ? -13.914 10.926 11.401 1.00 87.19 126 ILE A O 1
ATOM 975 N N . GLU A 1 127 ? -12.862 12.484 10.166 1.00 90.81 127 GLU A N 1
ATOM 976 C CA . GLU A 1 127 ? -13.377 12.086 8.858 1.00 90.81 127 GLU A CA 1
ATOM 977 C C . GLU A 1 127 ? -12.768 10.755 8.382 1.00 90.81 127 GLU A C 1
ATOM 979 O O . GLU A 1 127 ? -11.865 10.713 7.542 1.00 90.81 127 GLU A O 1
ATOM 984 N N . VAL A 1 128 ? -13.259 9.656 8.956 1.00 92.81 128 VAL A N 1
ATOM 985 C CA . VAL A 1 128 ? -13.021 8.279 8.515 1.00 92.81 128 VAL A CA 1
ATOM 986 C C . VAL A 1 128 ? -14.324 7.724 7.948 1.00 92.81 128 VAL A C 1
ATOM 988 O O . VAL A 1 128 ? -15.370 7.810 8.582 1.00 92.81 128 VAL A O 1
ATOM 991 N N . ALA A 1 129 ? -14.261 7.139 6.759 1.00 93.44 129 ALA A N 1
ATOM 992 C CA . ALA A 1 129 ? -15.394 6.570 6.045 1.00 93.44 129 ALA A CA 1
ATOM 993 C C . ALA A 1 129 ? -15.065 5.166 5.513 1.00 93.44 129 ALA A C 1
ATOM 995 O O . ALA A 1 129 ? -13.906 4.753 5.448 1.00 93.44 129 ALA A O 1
ATOM 996 N N . ASN A 1 130 ? -16.101 4.425 5.105 1.00 94.25 130 ASN A N 1
ATOM 997 C CA . ASN A 1 130 ? -15.975 3.165 4.363 1.00 94.25 130 ASN A CA 1
ATOM 998 C C . ASN A 1 130 ? -15.049 2.121 5.018 1.00 94.25 130 ASN A C 1
ATOM 1000 O O . ASN A 1 130 ? -14.225 1.495 4.350 1.00 94.25 130 ASN A O 1
ATOM 1004 N N . ILE A 1 131 ? -15.201 1.910 6.330 1.00 96.38 131 ILE A N 1
ATOM 1005 C CA . ILE A 1 131 ? -14.441 0.900 7.073 1.00 96.38 131 ILE A CA 1
ATOM 1006 C C . ILE A 1 131 ? -14.872 -0.497 6.606 1.00 96.38 131 ILE A C 1
ATOM 1008 O O . ILE A 1 131 ? -16.011 -0.923 6.792 1.00 96.38 131 ILE A O 1
ATOM 1012 N N . GLN A 1 132 ? -13.945 -1.223 5.990 1.00 96.31 132 GLN A N 1
ATOM 1013 C CA . GLN A 1 132 ? -14.145 -2.564 5.454 1.00 96.31 132 GLN A CA 1
ATOM 1014 C C . GLN A 1 132 ? -13.059 -3.504 5.972 1.00 96.31 132 GLN A C 1
ATOM 1016 O O . GLN A 1 132 ? -11.862 -3.234 5.869 1.00 96.31 132 GLN A O 1
ATOM 1021 N N . LEU A 1 133 ? -13.474 -4.656 6.492 1.00 94.94 133 LEU A N 1
ATOM 1022 C CA . LEU A 1 133 ? -12.551 -5.703 6.918 1.00 94.94 133 LEU A CA 1
ATOM 1023 C C . LEU A 1 133 ? -11.911 -6.358 5.686 1.00 94.94 133 LEU A C 1
ATOM 1025 O O . LEU A 1 133 ? -12.602 -6.890 4.816 1.00 94.94 133 LEU A O 1
ATOM 1029 N N . SER A 1 134 ? -10.581 -6.347 5.616 1.00 90.38 134 SER A N 1
ATOM 1030 C CA . SER A 1 134 ? -9.809 -6.969 4.539 1.00 90.38 134 SER A CA 1
ATOM 1031 C C . SER A 1 134 ? -9.140 -8.245 5.054 1.00 90.38 134 SER A C 1
ATOM 1033 O O . SER A 1 134 ? -7.932 -8.294 5.297 1.00 90.38 134 SER A O 1
ATOM 1035 N N . GLY A 1 135 ? -9.944 -9.298 5.209 1.00 88.12 135 GLY A N 1
ATOM 1036 C CA . GLY A 1 135 ? -9.511 -10.572 5.785 1.00 88.12 135 GLY A CA 1
ATOM 1037 C C . GLY A 1 135 ? -9.319 -10.494 7.302 1.00 88.12 135 GLY A C 1
ATOM 1038 O O . GLY A 1 135 ? -9.894 -9.642 7.972 1.00 88.12 135 GLY A O 1
ATOM 1039 N N . ASN A 1 136 ? -8.496 -11.389 7.856 1.00 91.25 136 ASN A N 1
ATOM 1040 C CA . ASN A 1 136 ? -8.345 -11.522 9.313 1.00 91.25 136 ASN A CA 1
ATOM 1041 C C . ASN A 1 136 ? -7.266 -10.609 9.916 1.00 91.25 136 ASN A C 1
ATOM 1043 O O . ASN A 1 136 ? -7.096 -10.603 11.134 1.00 91.25 136 ASN A O 1
ATOM 1047 N N . SER A 1 137 ? -6.499 -9.890 9.094 1.00 93.44 137 SER A N 1
ATOM 1048 C CA . SER A 1 137 ? -5.285 -9.178 9.523 1.00 93.44 137 SER A CA 1
ATOM 1049 C C . SER A 1 137 ? -5.137 -7.776 8.929 1.00 93.44 137 SER A C 1
ATOM 1051 O O . SER A 1 137 ? -4.038 -7.217 8.947 1.00 93.44 137 SER A O 1
ATOM 1053 N N . ALA A 1 138 ? -6.194 -7.221 8.338 1.00 95.12 138 ALA A N 1
ATOM 1054 C CA . ALA A 1 138 ? -6.166 -5.859 7.830 1.00 95.12 138 ALA A CA 1
ATOM 1055 C C . ALA A 1 138 ? -7.566 -5.247 7.741 1.00 95.12 138 ALA A C 1
ATOM 1057 O O . ALA A 1 138 ? -8.563 -5.952 7.590 1.00 95.12 138 ALA A O 1
ATOM 1058 N N . VAL A 1 139 ? -7.610 -3.920 7.780 1.00 96.88 139 VAL A N 1
ATOM 1059 C CA . VAL A 1 139 ? -8.810 -3.105 7.597 1.00 96.88 139 VAL A CA 1
ATOM 1060 C C . VAL A 1 139 ? -8.505 -2.047 6.544 1.00 96.88 139 VAL A C 1
ATOM 1062 O O . VAL A 1 139 ? -7.477 -1.372 6.606 1.00 96.88 139 VAL A O 1
ATOM 1065 N N . THR A 1 140 ? -9.377 -1.933 5.549 1.00 96.31 140 THR A N 1
ATOM 1066 C CA . THR A 1 140 ? -9.350 -0.856 4.557 1.00 96.31 140 THR A CA 1
ATOM 1067 C C . THR A 1 140 ? -10.362 0.205 4.937 1.00 96.31 140 THR A C 1
ATOM 1069 O O . THR A 1 140 ? -11.472 -0.139 5.326 1.00 96.31 140 THR A O 1
ATOM 1072 N N . PHE A 1 141 ? -10.004 1.472 4.808 1.00 96.81 141 PHE A N 1
ATOM 1073 C CA . PHE A 1 141 ? -10.901 2.591 5.082 1.00 96.81 141 PHE A CA 1
ATOM 1074 C C . PHE A 1 141 ? -10.515 3.791 4.223 1.00 96.81 141 PHE A C 1
ATOM 1076 O O . PHE A 1 141 ? -9.422 3.832 3.658 1.00 96.81 141 PHE A O 1
ATOM 1083 N N . GLU A 1 142 ? -11.405 4.762 4.117 1.00 96.19 142 GLU A N 1
ATOM 1084 C CA . GLU A 1 142 ? -11.148 6.037 3.460 1.00 96.19 142 GLU A CA 1
ATOM 1085 C C . GLU A 1 142 ? -11.036 7.125 4.516 1.00 96.19 142 GLU A C 1
ATOM 1087 O O . GLU A 1 142 ? -11.788 7.142 5.485 1.00 96.19 142 GLU A O 1
ATOM 1092 N N . ALA A 1 143 ? -10.059 8.009 4.371 1.00 95.75 143 ALA A N 1
ATOM 1093 C CA . ALA A 1 143 ? -9.833 9.074 5.332 1.00 95.75 143 ALA A CA 1
ATOM 1094 C C . ALA A 1 143 ? -9.231 10.299 4.653 1.00 95.75 143 ALA A C 1
ATOM 1096 O O . ALA A 1 143 ? -8.627 10.207 3.581 1.00 95.75 143 ALA A O 1
ATOM 1097 N N . THR A 1 144 ? -9.363 11.449 5.301 1.00 94.69 144 THR A N 1
ATOM 1098 C CA . THR A 1 144 ? -8.598 12.639 4.925 1.00 94.69 144 THR A CA 1
ATOM 1099 C C . THR A 1 144 ? -7.136 12.507 5.348 1.00 94.69 144 THR A C 1
ATOM 1101 O O . THR A 1 144 ? -6.770 11.697 6.208 1.00 94.69 144 THR A O 1
ATOM 1104 N N . ARG A 1 145 ? -6.266 13.350 4.780 1.00 90.88 145 ARG A N 1
ATOM 1105 C CA . ARG A 1 145 ? -4.846 13.386 5.158 1.00 90.88 145 ARG A CA 1
ATOM 1106 C C . ARG A 1 145 ? -4.665 13.618 6.660 1.00 90.88 145 ARG A C 1
ATOM 1108 O O . ARG A 1 145 ? -3.911 12.882 7.294 1.00 90.88 145 ARG A O 1
ATOM 1115 N N . HIS A 1 146 ? -5.387 14.581 7.232 1.00 91.25 146 HIS A N 1
ATOM 1116 C CA . HIS A 1 146 ? -5.334 14.881 8.664 1.00 91.25 146 HIS A CA 1
ATOM 1117 C C . HIS A 1 146 ? -5.772 13.676 9.515 1.00 91.25 146 HIS A C 1
ATOM 1119 O O . HIS A 1 146 ? -5.057 13.264 10.431 1.00 91.25 146 HIS A O 1
ATOM 1125 N N . ALA A 1 147 ? -6.886 13.036 9.148 1.00 93.81 147 ALA A N 1
ATOM 1126 C CA . ALA A 1 147 ? -7.374 11.825 9.804 1.00 93.81 147 ALA A CA 1
ATOM 1127 C C . ALA A 1 147 ? -6.356 10.671 9.757 1.00 93.81 147 ALA A C 1
ATOM 1129 O O . ALA A 1 147 ? -6.141 9.990 10.760 1.00 93.81 147 ALA A O 1
ATOM 1130 N N . SER A 1 148 ? -5.678 10.475 8.622 1.00 94.00 148 SER A N 1
ATOM 1131 C CA . SER A 1 148 ? -4.663 9.425 8.469 1.00 94.00 148 SER A CA 1
ATOM 1132 C C . SER A 1 148 ? -3.441 9.638 9.375 1.00 94.00 148 SER A C 1
ATOM 1134 O O . SER A 1 148 ? -2.932 8.682 9.961 1.00 94.00 148 SER A O 1
ATOM 1136 N N . LEU A 1 149 ? -3.004 10.891 9.553 1.00 93.06 149 LEU A N 1
ATOM 1137 C CA . LEU A 1 149 ? -1.905 11.238 10.458 1.00 93.06 149 LEU A CA 1
ATOM 1138 C C . LEU A 1 149 ? -2.306 11.025 11.918 1.00 93.06 149 LEU A C 1
ATOM 1140 O O . LEU A 1 149 ? -1.521 10.496 12.703 1.00 93.06 149 LEU A O 1
ATOM 1144 N N . TYR A 1 150 ? -3.548 11.363 12.267 1.00 93.56 150 TYR A N 1
ATOM 1145 C CA . TYR A 1 150 ? -4.087 11.076 13.592 1.00 93.56 150 TYR A CA 1
ATOM 1146 C C . TYR A 1 150 ? -4.115 9.568 13.873 1.00 93.56 150 TYR A C 1
ATOM 1148 O O . TYR A 1 150 ? -3.644 9.115 14.918 1.00 93.56 150 TYR A O 1
ATOM 1156 N N . CYS A 1 151 ? -4.590 8.779 12.905 1.00 94.56 151 CYS A N 1
ATOM 1157 C CA . CYS A 1 151 ? -4.587 7.320 12.974 1.00 94.56 151 CYS A CA 1
ATOM 1158 C C . CYS A 1 151 ? -3.173 6.759 13.187 1.00 94.56 151 CYS A C 1
ATOM 1160 O O . CYS A 1 151 ? -2.992 5.843 13.985 1.00 94.56 151 CYS A O 1
ATOM 1162 N N . LEU A 1 152 ? -2.163 7.323 12.517 1.00 94.12 152 LEU A N 1
ATOM 1163 C CA . LEU A 1 152 ? -0.767 6.903 12.660 1.00 94.12 152 LEU A CA 1
ATOM 1164 C C . LEU A 1 152 ? -0.234 7.106 14.086 1.00 94.12 152 LEU A C 1
ATOM 1166 O O . LEU A 1 152 ? 0.554 6.290 14.560 1.00 94.12 152 LEU A O 1
ATOM 1170 N N . CYS A 1 153 ? -0.672 8.160 14.773 1.00 94.19 153 CYS A N 1
ATOM 1171 C CA . CYS A 1 153 ? -0.256 8.455 16.143 1.00 94.19 153 CYS A CA 1
ATOM 1172 C C . CYS A 1 153 ? -1.002 7.625 17.198 1.00 94.19 153 CYS A C 1
ATOM 1174 O O . CYS A 1 153 ? -0.413 7.280 18.222 1.00 94.19 153 CYS A O 1
ATOM 1176 N N . TRP A 1 154 ? -2.287 7.330 16.971 1.00 94.88 154 TRP A N 1
ATOM 1177 C CA . TRP A 1 154 ? -3.179 6.845 18.032 1.00 94.88 154 TRP A CA 1
ATOM 1178 C C . TRP A 1 154 ? -3.677 5.409 17.883 1.00 94.88 154 TRP A C 1
ATOM 1180 O O . TRP A 1 154 ? -4.121 4.829 18.876 1.00 94.88 154 TRP A O 1
ATOM 1190 N N . LEU A 1 155 ? -3.591 4.797 16.698 1.00 95.12 155 LEU A N 1
ATOM 1191 C CA . LEU A 1 155 ? -3.971 3.393 16.542 1.00 95.12 155 LEU A CA 1
ATOM 1192 C C . LEU A 1 155 ? -2.952 2.488 17.235 1.00 95.12 155 LEU A C 1
ATOM 1194 O O . LEU A 1 155 ? -1.797 2.389 16.824 1.00 95.12 155 LEU A O 1
ATOM 1198 N N . ARG A 1 156 ? -3.402 1.774 18.269 1.00 96.06 156 ARG A N 1
ATOM 1199 C CA . ARG A 1 156 ? -2.549 0.870 19.059 1.00 96.06 156 ARG A CA 1
ATOM 1200 C C . ARG A 1 156 ? -2.514 -0.540 18.487 1.00 96.06 156 ARG A C 1
ATOM 1202 O O . ARG A 1 156 ? -1.540 -1.261 18.679 1.00 96.06 156 ARG A O 1
ATOM 1209 N N . THR A 1 157 ? -3.572 -0.936 17.786 1.00 96.56 157 THR A N 1
ATOM 1210 C CA . THR A 1 157 ? -3.702 -2.273 17.187 1.00 96.56 157 THR A CA 1
ATOM 1211 C C . THR A 1 157 ? -3.051 -2.393 15.806 1.00 96.56 157 THR A C 1
ATOM 1213 O O . THR A 1 157 ? -2.815 -3.506 15.324 1.00 96.56 157 THR A O 1
ATOM 1216 N N . THR A 1 158 ? -2.734 -1.266 15.162 1.00 96.38 158 THR A N 1
ATOM 1217 C CA . THR A 1 158 ? -2.165 -1.233 13.809 1.00 96.38 158 THR A CA 1
ATOM 1218 C C . THR A 1 158 ? -0.651 -1.434 13.831 1.00 96.38 158 THR A C 1
ATOM 1220 O O . THR A 1 158 ? 0.078 -0.748 14.535 1.00 96.38 158 THR A O 1
ATOM 1223 N N . HIS A 1 159 ? -0.148 -2.335 12.988 1.00 94.38 159 HIS A N 1
ATOM 1224 C CA . HIS A 1 159 ? 1.284 -2.506 12.733 1.00 94.38 159 HIS A CA 1
ATOM 1225 C C . HIS A 1 159 ? 1.831 -1.520 11.708 1.00 94.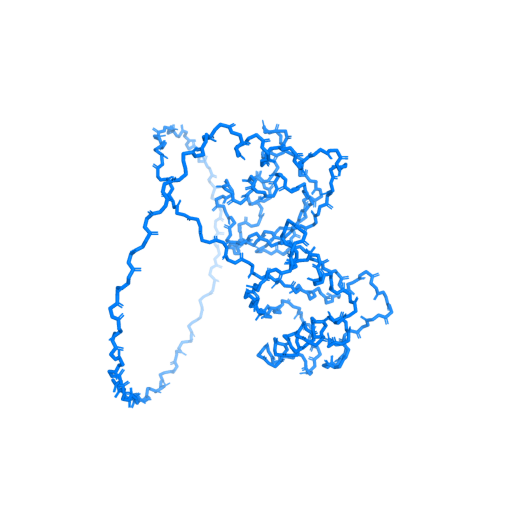38 159 HIS A C 1
ATOM 1227 O O . HIS A 1 159 ? 2.958 -1.042 11.824 1.00 94.38 159 HIS A O 1
ATOM 1233 N N . ARG A 1 160 ? 1.079 -1.321 10.622 1.00 94.62 160 ARG A N 1
ATOM 1234 C CA . ARG A 1 160 ? 1.448 -0.440 9.512 1.00 94.62 160 ARG A CA 1
ATOM 1235 C C . ARG A 1 160 ? 0.192 0.169 8.931 1.00 94.62 160 ARG A C 1
ATOM 1237 O O . ARG A 1 160 ? -0.740 -0.574 8.623 1.00 94.62 160 ARG A O 1
ATOM 1244 N N . LEU A 1 161 ? 0.236 1.479 8.735 1.00 95.94 161 LEU A N 1
ATOM 1245 C CA . LEU A 1 161 ? -0.737 2.230 7.962 1.00 95.94 161 LEU A CA 1
ATOM 1246 C C . LEU A 1 161 ? -0.146 2.508 6.578 1.00 95.94 161 LEU A C 1
ATOM 1248 O O . LEU A 1 161 ? 0.991 2.968 6.472 1.00 95.94 161 LEU A O 1
ATOM 1252 N N . LEU A 1 162 ? -0.884 2.162 5.529 1.00 94.75 162 LEU A N 1
ATOM 1253 C CA . LEU A 1 162 ? -0.427 2.219 4.142 1.00 94.75 162 LEU A CA 1
ATOM 1254 C C . LEU A 1 162 ? -1.458 2.993 3.320 1.00 94.75 162 LEU A C 1
ATOM 1256 O O . LEU A 1 162 ? -2.644 2.697 3.399 1.00 94.75 162 LEU A O 1
ATOM 1260 N N . GLU A 1 163 ? -1.016 3.969 2.534 1.00 94.25 163 GLU A N 1
ATOM 1261 C CA . GLU A 1 163 ? -1.861 4.671 1.561 1.00 94.25 163 GLU A CA 1
ATOM 1262 C C . GLU A 1 163 ? -1.938 3.843 0.273 1.00 94.25 163 GLU A C 1
ATOM 1264 O O . GLU A 1 163 ? -0.916 3.361 -0.230 1.00 94.25 163 GLU A O 1
ATOM 1269 N N . LEU A 1 164 ? -3.146 3.643 -0.251 1.00 92.50 164 LEU A N 1
ATOM 1270 C CA . LEU A 1 164 ? -3.348 3.024 -1.552 1.00 92.50 164 LEU A CA 1
ATOM 1271 C C . LEU A 1 164 ? -3.149 4.084 -2.634 1.00 92.50 164 LEU A C 1
ATOM 1273 O O . LEU A 1 164 ? -3.924 5.029 -2.730 1.00 92.50 164 LEU A O 1
ATOM 1277 N N . ILE A 1 165 ? -2.114 3.900 -3.448 1.00 91.69 165 ILE A N 1
ATOM 1278 C CA . ILE A 1 165 ? -1.735 4.867 -4.486 1.00 91.69 165 ILE A CA 1
ATOM 1279 C C . ILE A 1 165 ? -2.468 4.574 -5.790 1.00 91.69 165 ILE A C 1
ATOM 1281 O O . ILE A 1 165 ? -3.018 5.474 -6.411 1.00 91.69 165 ILE A O 1
ATOM 1285 N N . VAL A 1 166 ? -2.478 3.303 -6.192 1.00 89.50 166 VAL A N 1
ATOM 1286 C CA . VAL A 1 166 ? -3.132 2.836 -7.413 1.00 89.50 166 VAL A CA 1
ATOM 1287 C C . VAL A 1 166 ? -3.810 1.508 -7.118 1.00 89.50 166 VAL A C 1
ATOM 1289 O O . VAL A 1 166 ? -3.226 0.634 -6.469 1.00 89.50 166 VAL A O 1
ATOM 1292 N N . ASP A 1 167 ? -5.040 1.363 -7.600 1.00 86.44 167 ASP A N 1
ATOM 1293 C CA . ASP A 1 167 ? -5.793 0.116 -7.557 1.00 86.44 167 ASP A CA 1
ATOM 1294 C C . ASP A 1 167 ? -5.847 -0.494 -8.963 1.00 86.44 167 ASP A C 1
ATOM 1296 O O . ASP A 1 167 ? -6.554 -0.006 -9.841 1.00 86.44 167 ASP A O 1
ATOM 1300 N N . GLY A 1 168 ? -5.109 -1.586 -9.177 1.00 76.44 168 GLY A N 1
ATOM 1301 C CA . GLY A 1 168 ? -5.107 -2.296 -10.460 1.00 76.44 168 GLY A CA 1
ATOM 1302 C C . GLY A 1 168 ? -6.449 -2.945 -10.814 1.00 76.44 168 GLY A C 1
ATOM 1303 O O . GLY A 1 168 ? -6.627 -3.379 -11.944 1.00 76.44 168 GLY A O 1
ATOM 1304 N N . SER A 1 169 ? -7.404 -3.022 -9.878 1.00 73.38 169 SER A N 1
ATOM 1305 C CA . SER A 1 169 ? -8.740 -3.561 -10.162 1.00 73.38 169 SER A CA 1
ATOM 1306 C C . SER A 1 169 ? -9.696 -2.560 -10.809 1.00 73.38 169 SER A C 1
ATOM 1308 O O . SER A 1 169 ? -10.733 -2.975 -11.315 1.00 73.38 169 SER A O 1
ATOM 1310 N N . ALA A 1 170 ? -9.365 -1.265 -10.811 1.00 67.06 170 ALA A N 1
ATOM 1311 C CA . ALA A 1 170 ? -10.211 -0.231 -11.406 1.00 67.06 170 ALA A CA 1
ATOM 1312 C C . ALA A 1 170 ? -10.109 -0.179 -12.942 1.00 67.06 170 ALA A C 1
ATOM 1314 O O . ALA A 1 170 ? -11.016 0.321 -13.604 1.00 67.06 170 ALA A O 1
ATOM 1315 N N . HIS A 1 171 ? -9.023 -0.707 -13.513 1.00 64.31 171 HIS A N 1
ATOM 1316 C CA . HIS A 1 171 ? -8.787 -0.714 -14.952 1.00 64.31 171 HIS A CA 1
ATOM 1317 C C . HIS A 1 171 ? -9.026 -2.114 -15.523 1.00 64.31 171 HIS A C 1
ATOM 1319 O O . HIS A 1 171 ? -8.110 -2.928 -15.606 1.00 64.31 171 HIS A O 1
ATOM 1325 N N . ASP A 1 172 ? -10.256 -2.371 -15.981 1.00 60.06 172 ASP A N 1
ATOM 1326 C CA . ASP A 1 172 ? -10.644 -3.628 -16.650 1.00 60.06 172 ASP A CA 1
ATOM 1327 C C . ASP A 1 172 ? -9.743 -3.986 -17.851 1.00 60.06 172 ASP A C 1
ATOM 1329 O O . ASP A 1 172 ? -9.666 -5.146 -18.255 1.00 60.06 172 ASP A O 1
ATOM 1333 N N . ALA A 1 173 ? -9.045 -2.998 -18.419 1.00 55.28 173 ALA A N 1
ATOM 1334 C CA . ALA A 1 173 ? -8.213 -3.153 -19.605 1.00 55.28 173 ALA A CA 1
ATOM 1335 C C . ALA A 1 173 ? -6.791 -3.680 -19.335 1.00 55.28 173 ALA A C 1
ATOM 1337 O O . ALA A 1 173 ? -6.143 -4.118 -20.283 1.00 55.28 173 ALA A O 1
ATOM 1338 N N . MET A 1 174 ? -6.289 -3.650 -18.093 1.00 65.75 174 MET A N 1
ATOM 1339 C CA . MET A 1 174 ? -4.881 -3.958 -17.815 1.00 65.75 174 MET A CA 1
ATOM 1340 C C . MET A 1 174 ? -4.741 -5.086 -16.797 1.00 65.75 174 MET A C 1
ATOM 1342 O O . MET A 1 174 ? -4.521 -4.892 -15.603 1.00 65.75 174 MET A O 1
ATOM 1346 N N . GLN A 1 175 ? -4.889 -6.307 -17.295 1.00 78.38 175 GLN A N 1
ATOM 1347 C CA . GLN A 1 175 ? -4.608 -7.508 -16.522 1.00 78.38 175 GLN A CA 1
ATOM 1348 C C . GLN A 1 175 ? -3.094 -7.726 -16.465 1.00 78.38 175 GLN A C 1
ATOM 1350 O O . GLN A 1 175 ? -2.424 -7.772 -17.489 1.00 78.38 175 GLN A O 1
ATOM 1355 N N . LEU A 1 176 ? -2.559 -7.859 -15.252 1.00 85.38 176 LEU A N 1
ATOM 1356 C CA . LEU A 1 176 ? -1.143 -8.131 -15.021 1.00 85.38 176 LEU A CA 1
ATOM 1357 C C . LEU A 1 176 ? -0.882 -9.625 -15.226 1.00 85.38 176 LEU A C 1
ATOM 1359 O O . LEU A 1 176 ? -1.140 -10.419 -14.316 1.00 85.38 176 LEU A O 1
ATOM 1363 N N . TYR A 1 177 ? -0.399 -10.013 -16.405 1.00 86.81 177 TYR A N 1
ATOM 1364 C CA . TYR A 1 177 ? -0.071 -11.405 -16.710 1.00 86.81 177 TYR A CA 1
ATOM 1365 C C . TYR A 1 177 ? 1.417 -11.676 -16.620 1.00 86.81 177 TYR A C 1
ATOM 1367 O O . TYR A 1 177 ? 1.823 -12.697 -16.059 1.00 86.81 177 TYR A O 1
ATOM 1375 N N . ASP A 1 178 ? 2.220 -10.756 -17.139 1.00 91.25 178 ASP A N 1
ATOM 1376 C CA . ASP A 1 178 ? 3.659 -10.910 -17.186 1.00 91.25 178 ASP A CA 1
ATOM 1377 C C . ASP A 1 178 ? 4.397 -9.752 -16.492 1.00 91.25 178 ASP A C 1
ATOM 1379 O O . ASP A 1 178 ? 3.834 -8.844 -15.869 1.00 91.25 178 ASP A O 1
ATOM 1383 N N . ARG A 1 179 ? 5.725 -9.827 -16.542 1.00 92.50 179 ARG A N 1
ATOM 1384 C CA . ARG A 1 179 ? 6.601 -8.797 -15.979 1.00 92.50 179 ARG A CA 1
ATOM 1385 C C . ARG A 1 179 ? 6.588 -7.486 -16.774 1.00 92.50 179 ARG A C 1
ATOM 1387 O O . ARG A 1 179 ? 6.939 -6.461 -16.196 1.00 92.50 179 ARG A O 1
ATOM 1394 N N . HIS A 1 180 ? 6.295 -7.526 -18.074 1.00 94.12 180 HIS A N 1
ATOM 1395 C CA . HIS A 1 180 ? 6.300 -6.344 -18.936 1.00 94.12 180 HIS A CA 1
ATOM 1396 C C . HIS A 1 180 ? 5.035 -5.530 -18.675 1.00 94.12 180 HIS A C 1
ATOM 1398 O O . HIS A 1 180 ? 5.150 -4.336 -18.427 1.00 94.12 180 HIS A O 1
ATOM 1404 N N . ASP A 1 181 ? 3.886 -6.194 -18.537 1.00 92.06 181 ASP A N 1
ATOM 1405 C CA . ASP A 1 181 ? 2.625 -5.595 -18.104 1.00 92.06 181 ASP A CA 1
ATOM 1406 C C . ASP A 1 181 ? 2.805 -4.861 -16.773 1.00 92.06 181 ASP A C 1
ATOM 1408 O O . ASP A 1 181 ? 2.389 -3.716 -16.621 1.00 92.06 181 ASP A O 1
ATOM 1412 N N . LEU A 1 182 ? 3.478 -5.489 -15.799 1.00 92.56 182 LEU A N 1
ATOM 1413 C CA . LEU A 1 182 ? 3.762 -4.851 -14.512 1.00 92.56 182 LEU A CA 1
ATOM 1414 C C . LEU A 1 182 ? 4.684 -3.635 -14.651 1.00 92.56 182 LEU A C 1
ATOM 1416 O O . LEU A 1 182 ? 4.480 -2.629 -13.971 1.00 92.56 182 LEU A O 1
ATOM 1420 N N . TYR A 1 183 ? 5.716 -3.735 -15.487 1.00 95.06 183 TYR A N 1
ATOM 1421 C CA . TYR A 1 183 ? 6.630 -2.625 -15.741 1.00 95.06 183 TYR A CA 1
ATOM 1422 C C . TYR A 1 183 ? 5.885 -1.437 -16.361 1.00 95.06 183 TYR A C 1
ATOM 1424 O O . TYR A 1 183 ? 5.982 -0.322 -15.843 1.00 95.06 183 TYR A O 1
ATOM 1432 N N . ASP A 1 184 ? 5.100 -1.686 -17.409 1.00 93.31 184 ASP A N 1
ATOM 1433 C CA . ASP A 1 184 ? 4.329 -0.666 -18.116 1.00 93.31 184 ASP A CA 1
ATOM 1434 C C . ASP A 1 184 ? 3.243 -0.073 -17.211 1.00 93.31 184 ASP A C 1
ATOM 1436 O O . ASP A 1 184 ? 3.100 1.148 -17.142 1.00 93.31 184 ASP A O 1
ATOM 1440 N N . PHE A 1 185 ? 2.562 -0.902 -16.413 1.00 92.44 185 PHE A N 1
ATOM 1441 C CA . PHE A 1 185 ? 1.579 -0.450 -15.425 1.00 92.44 185 PHE A CA 1
ATOM 1442 C C . PHE A 1 185 ? 2.210 0.525 -14.434 1.00 92.44 185 PHE A C 1
ATOM 1444 O O . PHE A 1 185 ? 1.718 1.632 -14.227 1.00 92.44 185 PHE A O 1
ATOM 1451 N N . CYS A 1 186 ? 3.346 0.148 -13.842 1.00 92.62 186 CYS A N 1
ATOM 1452 C CA . CYS A 1 186 ? 4.045 1.010 -12.896 1.00 92.62 186 CYS A CA 1
ATOM 1453 C C . CYS A 1 186 ? 4.554 2.302 -13.542 1.00 92.62 186 CYS A C 1
ATOM 1455 O O . CYS A 1 186 ? 4.631 3.326 -12.868 1.00 92.62 186 CYS A O 1
ATOM 1457 N N . ARG A 1 187 ? 4.911 2.267 -14.826 1.00 92.19 187 ARG A N 1
ATOM 1458 C CA . ARG A 1 187 ? 5.398 3.438 -15.552 1.00 92.19 187 ARG A CA 1
ATOM 1459 C C . ARG A 1 187 ? 4.281 4.426 -15.897 1.00 92.19 187 ARG A C 1
ATOM 1461 O O . ARG A 1 187 ? 4.546 5.624 -15.922 1.00 92.19 187 ARG A O 1
ATOM 1468 N N . HIS A 1 188 ? 3.076 3.942 -16.186 1.00 90.69 188 HIS A N 1
ATOM 1469 C CA . HIS A 1 188 ? 1.974 4.775 -16.670 1.00 90.69 188 HIS A CA 1
ATOM 1470 C C . HIS A 1 188 ? 0.996 5.202 -15.575 1.00 90.69 188 HIS A C 1
ATOM 1472 O O . HIS A 1 188 ? 0.561 6.350 -15.578 1.00 90.69 188 HIS A O 1
ATOM 1478 N N . GLU A 1 189 ? 0.697 4.320 -14.623 1.00 90.56 189 GLU A N 1
ATOM 1479 C CA . GLU A 1 189 ? -0.380 4.543 -13.652 1.00 90.56 189 GLU A CA 1
ATOM 1480 C C . GLU A 1 189 ? 0.107 5.142 -12.328 1.00 90.56 189 GLU A C 1
ATOM 1482 O O . GLU A 1 189 ? -0.662 5.777 -11.609 1.00 90.56 189 GLU A O 1
ATOM 1487 N N . LEU A 1 190 ? 1.383 4.964 -11.961 1.00 90.31 190 LEU A N 1
ATOM 1488 C CA . LEU A 1 190 ? 1.884 5.502 -10.696 1.00 90.31 190 LEU A CA 1
ATOM 1489 C C . LEU A 1 190 ? 2.127 7.021 -10.808 1.00 90.31 190 LEU A C 1
ATOM 1491 O O . LEU A 1 190 ? 2.963 7.446 -11.612 1.00 90.31 190 LEU A O 1
ATOM 1495 N N . PRO A 1 191 ? 1.529 7.855 -9.933 1.00 89.44 191 PRO A N 1
ATOM 1496 C CA . PRO A 1 191 ? 1.778 9.296 -9.879 1.00 89.44 191 PRO A CA 1
ATOM 1497 C C . PRO A 1 191 ? 3.137 9.612 -9.219 1.00 89.44 191 PRO A C 1
ATOM 1499 O O . PRO A 1 191 ? 3.234 10.363 -8.249 1.00 89.44 191 PRO A O 1
ATOM 1502 N N . ILE A 1 192 ? 4.229 9.041 -9.742 1.00 87.81 192 ILE A N 1
ATOM 1503 C CA . ILE A 1 192 ? 5.580 9.109 -9.155 1.00 87.81 192 ILE A CA 1
ATOM 1504 C C . ILE A 1 192 ? 6.045 10.562 -9.004 1.00 87.81 192 ILE A C 1
ATOM 1506 O O . ILE A 1 192 ? 6.685 10.900 -8.008 1.00 87.81 192 ILE A O 1
ATOM 1510 N N . ARG A 1 193 ? 5.694 11.443 -9.956 1.00 85.44 193 ARG A N 1
ATOM 1511 C CA . ARG A 1 193 ? 6.057 12.870 -9.876 1.00 85.44 193 ARG A CA 1
ATOM 1512 C C . ARG A 1 193 ? 5.473 13.516 -8.631 1.00 85.44 193 ARG A C 1
ATOM 1514 O O . ARG A 1 193 ? 6.178 14.257 -7.958 1.00 85.44 193 ARG A O 1
ATOM 1521 N N . ASP A 1 194 ? 4.223 13.222 -8.310 1.00 83.94 194 ASP A N 1
ATOM 1522 C CA . ASP A 1 194 ? 3.537 13.860 -7.190 1.00 83.94 194 ASP A CA 1
ATOM 1523 C C . ASP A 1 194 ? 3.970 13.252 -5.856 1.00 83.94 194 ASP A C 1
ATOM 1525 O O . ASP A 1 194 ? 4.121 13.967 -4.871 1.00 83.94 194 ASP A O 1
ATOM 1529 N N . MET A 1 195 ? 4.325 11.966 -5.847 1.00 83.25 195 MET A N 1
ATOM 1530 C CA . MET A 1 195 ? 4.938 11.317 -4.684 1.00 83.25 195 MET A CA 1
ATOM 1531 C C . MET A 1 195 ? 6.342 11.843 -4.345 1.00 83.25 195 MET A C 1
ATOM 1533 O O . MET A 1 195 ? 6.765 11.822 -3.181 1.00 83.25 195 MET A O 1
ATOM 1537 N N . MET A 1 196 ? 7.102 12.258 -5.361 1.00 81.62 196 MET A N 1
ATOM 1538 C CA . MET A 1 196 ? 8.474 12.740 -5.193 1.00 81.62 196 MET A CA 1
ATOM 1539 C C . MET A 1 196 ? 8.567 14.239 -4.908 1.00 81.62 196 MET A C 1
ATOM 1541 O O . MET A 1 196 ? 9.569 14.669 -4.337 1.00 81.62 196 MET A O 1
ATOM 1545 N N . LYS A 1 197 ? 7.549 15.028 -5.260 1.00 79.69 197 LYS A N 1
ATOM 1546 C CA . LYS A 1 197 ? 7.522 16.462 -4.958 1.00 79.69 197 LYS A CA 1
ATOM 1547 C C . LYS A 1 197 ? 7.344 16.690 -3.454 1.00 79.69 197 LYS A C 1
ATOM 1549 O O . LYS A 1 197 ? 6.396 16.205 -2.843 1.00 79.69 197 LYS A O 1
ATOM 1554 N N . ILE A 1 198 ? 8.227 17.493 -2.868 1.00 66.56 198 ILE A N 1
ATOM 1555 C CA . ILE A 1 198 ? 7.976 18.188 -1.599 1.00 66.56 198 ILE A CA 1
ATOM 1556 C C . ILE A 1 198 ? 8.075 19.673 -1.900 1.00 66.56 198 ILE A C 1
ATOM 1558 O O . ILE A 1 198 ? 9.069 20.102 -2.482 1.00 66.56 198 ILE A O 1
ATOM 1562 N N . ASN A 1 199 ? 7.074 20.462 -1.513 1.00 66.56 199 ASN A N 1
ATOM 1563 C CA . ASN A 1 199 ? 7.122 21.925 -1.623 1.00 66.56 199 ASN A CA 1
ATOM 1564 C C . ASN A 1 199 ? 7.468 22.422 -3.044 1.00 66.56 199 ASN A C 1
ATOM 1566 O O . ASN A 1 199 ? 8.179 23.408 -3.215 1.00 66.56 199 ASN A O 1
ATOM 1570 N N . GLY A 1 200 ? 7.020 21.697 -4.076 1.00 67.75 200 GLY A N 1
ATOM 1571 C CA . GLY A 1 200 ? 7.275 22.037 -5.480 1.00 67.75 200 GLY A CA 1
ATOM 1572 C C . GLY A 1 200 ? 8.675 21.696 -6.013 1.00 67.75 200 GLY A C 1
ATOM 1573 O O . GLY A 1 200 ? 8.899 21.869 -7.209 1.00 67.75 200 GLY A O 1
ATOM 1574 N N . SER A 1 201 ? 9.590 21.166 -5.190 1.00 74.25 201 SER A N 1
ATOM 1575 C CA . SER A 1 201 ? 10.923 20.723 -5.623 1.00 74.25 201 SER A CA 1
ATOM 1576 C C . SER A 1 201 ? 11.014 19.197 -5.731 1.00 74.25 201 SER A C 1
ATOM 1578 O O . SER A 1 201 ? 10.467 18.459 -4.905 1.00 74.25 201 SER A O 1
ATOM 1580 N N . MET A 1 202 ? 11.722 18.716 -6.757 1.00 68.25 202 MET A N 1
ATOM 1581 C CA . MET A 1 202 ? 12.127 17.314 -6.872 1.00 68.25 202 MET A CA 1
ATOM 1582 C C . MET A 1 202 ? 13.393 17.084 -6.044 1.00 68.25 202 MET A C 1
ATOM 1584 O O . MET A 1 202 ? 14.507 17.183 -6.557 1.00 68.25 202 MET A O 1
ATOM 1588 N N . ASP A 1 203 ? 13.222 16.760 -4.766 1.00 71.00 203 ASP A N 1
ATOM 1589 C CA . ASP A 1 203 ? 14.341 16.333 -3.929 1.00 71.00 203 ASP A CA 1
ATOM 1590 C C . ASP A 1 203 ? 14.659 14.844 -4.117 1.00 71.00 203 ASP A C 1
ATOM 1592 O O . ASP A 1 203 ? 13.784 14.001 -4.350 1.00 71.00 203 ASP A O 1
ATOM 1596 N N . LEU A 1 204 ? 15.946 14.512 -3.985 1.00 65.06 204 LEU A N 1
ATOM 1597 C CA . LEU A 1 204 ?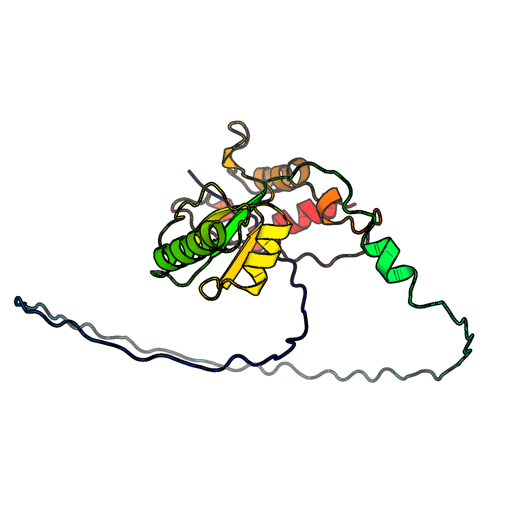 16.457 13.144 -4.051 1.00 65.06 204 LEU A CA 1
ATOM 1598 C C . LEU A 1 204 ? 15.928 12.325 -2.868 1.00 65.06 204 LEU A C 1
ATOM 1600 O O . LEU A 1 204 ? 16.509 12.303 -1.783 1.00 65.06 204 LEU A O 1
ATOM 1604 N N . ARG A 1 205 ? 14.822 11.616 -3.091 1.00 73.50 205 ARG A N 1
ATOM 1605 C CA . ARG A 1 205 ? 14.241 10.683 -2.124 1.00 73.50 205 ARG A CA 1
ATOM 1606 C C . ARG A 1 205 ? 14.682 9.255 -2.393 1.00 73.50 205 ARG A C 1
ATOM 1608 O O . ARG A 1 205 ? 14.693 8.779 -3.527 1.00 73.50 205 ARG A O 1
ATOM 1615 N N . THR A 1 206 ? 14.996 8.541 -1.321 1.00 85.25 206 THR A N 1
ATOM 1616 C CA . THR A 1 206 ? 15.227 7.101 -1.369 1.00 85.25 206 THR A CA 1
ATOM 1617 C C . THR A 1 206 ? 13.890 6.372 -1.280 1.00 85.25 206 THR A C 1
ATOM 1619 O O . THR A 1 206 ? 13.188 6.436 -0.274 1.00 85.25 206 THR A O 1
ATOM 1622 N N . ILE A 1 207 ? 13.525 5.666 -2.350 1.00 87.69 207 ILE A N 1
ATOM 1623 C CA . ILE A 1 207 ? 12.332 4.814 -2.394 1.00 87.69 207 ILE A CA 1
ATOM 1624 C C . ILE A 1 207 ? 12.771 3.354 -2.281 1.00 87.69 207 ILE A C 1
ATOM 1626 O O . ILE A 1 207 ? 13.665 2.898 -2.998 1.00 87.69 207 ILE A O 1
ATOM 1630 N N . SER A 1 208 ? 12.129 2.617 -1.376 1.00 91.19 208 SER A N 1
ATOM 1631 C CA . SER A 1 208 ? 12.285 1.170 -1.249 1.00 91.19 208 SER A CA 1
ATOM 1632 C C . SER A 1 208 ? 10.999 0.478 -1.679 1.00 91.19 208 SER A C 1
ATOM 1634 O O . SER A 1 208 ? 9.911 0.836 -1.226 1.00 91.19 208 SER A O 1
ATOM 1636 N N . VAL A 1 209 ? 11.131 -0.521 -2.549 1.00 93.19 209 VAL A N 1
ATOM 1637 C CA . VAL A 1 209 ? 10.006 -1.302 -3.063 1.00 93.19 209 VAL A CA 1
ATOM 1638 C C . VAL A 1 209 ? 9.961 -2.634 -2.333 1.00 93.19 209 VAL A C 1
ATOM 1640 O O . VAL A 1 209 ? 10.934 -3.391 -2.336 1.00 93.19 209 VAL A O 1
ATOM 1643 N N . LYS A 1 210 ? 8.811 -2.939 -1.730 1.00 93.19 210 LYS A N 1
ATOM 1644 C CA . LYS A 1 210 ? 8.541 -4.236 -1.116 1.00 93.19 210 LYS A CA 1
ATOM 1645 C C . LYS A 1 210 ? 7.292 -4.838 -1.739 1.00 93.19 210 LYS A C 1
ATOM 1647 O O . LYS A 1 210 ? 6.220 -4.250 -1.676 1.00 93.19 210 LYS A O 1
ATOM 1652 N N . VAL A 1 211 ? 7.435 -6.044 -2.275 1.00 91.00 211 VAL A N 1
ATOM 1653 C CA . VAL A 1 211 ? 6.318 -6.815 -2.822 1.00 91.00 211 VAL A CA 1
ATOM 1654 C C . VAL A 1 211 ? 5.806 -7.765 -1.749 1.00 91.00 211 VAL A C 1
ATOM 1656 O O . VAL A 1 211 ? 6.574 -8.531 -1.164 1.00 91.00 211 VAL A O 1
ATOM 1659 N N . SER A 1 212 ? 4.506 -7.697 -1.485 1.00 87.31 212 SER A N 1
ATOM 1660 C CA . SER A 1 212 ? 3.788 -8.638 -0.633 1.00 87.31 212 SER A CA 1
ATOM 1661 C C . SER A 1 212 ? 2.645 -9.217 -1.445 1.00 87.31 212 SER A C 1
ATOM 1663 O O . SER A 1 212 ? 1.870 -8.457 -2.020 1.00 87.31 212 SER A O 1
ATOM 1665 N N . SER A 1 213 ? 2.531 -10.542 -1.486 1.00 81.12 213 SER A N 1
ATOM 1666 C CA . SER A 1 213 ? 1.400 -11.196 -2.135 1.00 81.12 213 SER A CA 1
ATOM 1667 C C . SER A 1 213 ? 0.551 -11.929 -1.114 1.00 81.12 213 SER A C 1
ATOM 1669 O O . SER A 1 213 ? 1.052 -12.738 -0.336 1.00 81.12 213 SER A O 1
ATOM 1671 N N . THR A 1 214 ? -0.738 -11.619 -1.126 1.00 73.62 214 THR A N 1
ATOM 1672 C CA . THR A 1 214 ? -1.781 -12.285 -0.338 1.00 73.62 214 THR A CA 1
ATOM 1673 C C . THR A 1 214 ? -2.814 -12.966 -1.238 1.00 73.62 214 THR A C 1
ATOM 1675 O O . THR A 1 214 ? -3.784 -13.534 -0.741 1.00 73.62 214 THR A O 1
ATOM 1678 N N . ALA A 1 215 ? -2.628 -12.912 -2.563 1.00 74.56 215 ALA A N 1
ATOM 1679 C CA . ALA A 1 215 ? -3.554 -13.490 -3.527 1.00 74.56 215 ALA A CA 1
ATOM 1680 C C . ALA A 1 215 ? -3.390 -15.013 -3.609 1.00 74.56 215 ALA A C 1
ATOM 1682 O O . ALA A 1 215 ? -2.274 -15.529 -3.631 1.00 74.56 215 ALA A O 1
ATOM 1683 N N . SER A 1 216 ? -4.515 -15.725 -3.718 1.00 73.69 216 SER A N 1
ATOM 1684 C CA . SER A 1 216 ? -4.545 -17.181 -3.910 1.00 73.69 216 SER A CA 1
ATOM 1685 C C . SER A 1 216 ? -4.015 -17.624 -5.277 1.00 73.69 216 SER A C 1
ATOM 1687 O O . SER A 1 216 ? -3.629 -18.776 -5.439 1.00 73.69 216 SER A O 1
ATOM 1689 N N . SER A 1 217 ? -3.989 -16.713 -6.251 1.00 80.19 217 SER A N 1
ATOM 1690 C CA . SER A 1 217 ? -3.483 -16.947 -7.599 1.00 80.19 217 SER A CA 1
ATOM 1691 C C . SER A 1 217 ? -2.599 -15.776 -8.002 1.00 80.19 217 SER A C 1
ATOM 1693 O O . SER A 1 217 ? -3.071 -14.644 -8.071 1.00 80.19 217 SER A O 1
ATOM 1695 N N . ILE A 1 218 ? -1.323 -16.050 -8.257 1.00 84.38 218 ILE A N 1
ATOM 1696 C CA . ILE A 1 218 ? -0.334 -15.085 -8.746 1.00 84.38 218 ILE A CA 1
ATOM 1697 C C . ILE A 1 218 ? 0.175 -15.638 -10.081 1.00 84.38 218 ILE A C 1
ATOM 1699 O O . ILE A 1 218 ? 0.482 -16.833 -10.128 1.00 84.38 218 ILE A O 1
ATOM 1703 N N . PRO A 1 219 ? 0.280 -14.826 -11.147 1.00 87.56 219 PRO A N 1
ATOM 1704 C CA . PRO A 1 219 ? 0.907 -15.264 -12.391 1.00 87.56 219 PRO A CA 1
ATOM 1705 C C . PRO A 1 219 ? 2.315 -15.808 -12.132 1.00 87.56 219 PRO A C 1
ATOM 1707 O O . PRO A 1 219 ? 3.047 -15.245 -11.313 1.00 87.56 219 PRO A O 1
ATOM 1710 N N . SER A 1 220 ? 2.701 -16.887 -12.822 1.00 89.44 220 SER A N 1
ATOM 1711 C CA . SER A 1 220 ? 3.988 -17.580 -12.620 1.00 89.44 220 SER A CA 1
ATOM 1712 C C . SER A 1 220 ? 5.180 -16.626 -12.658 1.00 89.44 220 SER A C 1
ATOM 1714 O O . SER A 1 220 ? 6.096 -16.735 -11.840 1.00 89.44 220 SER A O 1
ATOM 1716 N N . ASP A 1 221 ? 5.116 -15.638 -13.545 1.00 89.31 221 ASP A N 1
ATOM 1717 C CA . ASP A 1 221 ? 6.190 -14.686 -13.814 1.00 89.31 221 ASP A CA 1
ATOM 1718 C C . ASP A 1 221 ? 6.347 -13.633 -12.705 1.00 89.31 221 ASP A C 1
ATOM 1720 O O . ASP A 1 221 ? 7.406 -13.020 -12.574 1.00 89.31 221 ASP A O 1
ATOM 1724 N N . LEU A 1 222 ? 5.327 -13.464 -11.856 1.00 89.44 222 LEU A N 1
ATOM 1725 C CA . LEU A 1 222 ? 5.298 -12.510 -10.743 1.00 89.44 222 LEU A CA 1
ATOM 1726 C C . LEU A 1 222 ? 5.440 -13.185 -9.369 1.00 89.44 222 LEU A C 1
ATOM 1728 O O . LEU A 1 222 ? 5.346 -12.518 -8.335 1.00 89.44 222 LEU A O 1
ATOM 1732 N N . THR A 1 223 ? 5.686 -14.499 -9.335 1.00 90.38 223 THR A N 1
ATOM 1733 C CA . THR A 1 223 ? 5.813 -15.277 -8.089 1.00 90.38 223 THR A CA 1
ATOM 1734 C C . THR A 1 223 ? 7.046 -14.897 -7.266 1.00 90.38 223 THR A C 1
ATOM 1736 O O . THR A 1 223 ? 7.018 -14.923 -6.033 1.00 90.38 223 THR A O 1
ATOM 1739 N N . HIS A 1 224 ? 8.140 -14.513 -7.924 1.00 92.44 224 HIS A N 1
ATOM 1740 C CA . HIS A 1 224 ? 9.396 -14.183 -7.263 1.00 92.44 224 HIS A CA 1
ATOM 1741 C C . HIS A 1 224 ? 9.443 -12.717 -6.824 1.00 92.44 224 HIS A C 1
ATOM 1743 O O . HIS A 1 224 ? 9.889 -11.840 -7.564 1.00 92.44 224 HIS A O 1
ATOM 1749 N N . SER A 1 225 ? 9.078 -12.471 -5.564 1.00 92.94 225 SER A N 1
ATOM 1750 C CA . SER A 1 225 ? 8.994 -11.132 -4.958 1.00 92.94 225 SER A CA 1
ATOM 1751 C C . SER A 1 225 ? 10.214 -10.231 -5.193 1.00 92.94 225 SER A C 1
ATOM 1753 O O . SER A 1 225 ? 10.050 -9.028 -5.385 1.00 92.94 225 SER A O 1
ATOM 1755 N N . HIS A 1 226 ? 11.430 -10.787 -5.209 1.00 93.75 226 HIS A N 1
ATOM 1756 C CA . HIS A 1 226 ? 12.649 -10.020 -5.475 1.00 93.75 226 HIS A CA 1
ATOM 1757 C C . HIS A 1 226 ? 12.717 -9.495 -6.916 1.00 93.75 226 HIS A C 1
ATOM 1759 O O . HIS A 1 226 ? 13.021 -8.320 -7.119 1.00 93.75 226 HIS A O 1
ATOM 1765 N N . TYR A 1 227 ? 12.407 -10.338 -7.906 1.00 94.06 227 TYR A N 1
ATOM 1766 C CA . TYR A 1 227 ? 12.390 -9.931 -9.312 1.00 94.06 227 TYR A CA 1
ATOM 1767 C C . TYR A 1 227 ? 11.247 -8.956 -9.580 1.00 94.06 227 TYR A C 1
ATOM 1769 O O . TYR A 1 227 ? 11.475 -7.922 -10.196 1.00 94.06 227 TYR A O 1
ATOM 1777 N N . THR A 1 228 ? 10.066 -9.209 -9.015 1.00 94.94 228 THR A N 1
ATOM 1778 C CA . THR A 1 228 ? 8.921 -8.295 -9.092 1.00 94.94 228 THR A CA 1
ATOM 1779 C C . THR A 1 228 ? 9.271 -6.914 -8.524 1.00 94.94 228 THR A C 1
ATOM 1781 O O . THR A 1 228 ? 9.013 -5.895 -9.160 1.00 94.94 228 THR A O 1
ATOM 1784 N N . ALA A 1 229 ? 9.934 -6.857 -7.363 1.00 95.81 229 ALA A N 1
ATOM 1785 C CA . ALA A 1 229 ? 10.376 -5.595 -6.768 1.00 95.81 229 ALA A CA 1
ATOM 1786 C C . ALA A 1 229 ? 11.408 -4.864 -7.641 1.00 95.81 229 ALA A C 1
ATOM 1788 O O . ALA A 1 229 ? 11.375 -3.637 -7.732 1.00 95.81 229 ALA A O 1
ATOM 1789 N N . LEU A 1 230 ? 12.319 -5.602 -8.285 1.00 96.25 230 LEU A N 1
ATOM 1790 C CA . LEU A 1 230 ? 13.310 -5.031 -9.193 1.00 96.25 230 LEU A CA 1
ATOM 1791 C C . LEU A 1 230 ? 12.657 -4.453 -10.454 1.00 96.25 230 LEU A C 1
ATOM 1793 O O . LEU A 1 230 ? 13.027 -3.357 -10.866 1.00 96.25 230 LEU A O 1
ATOM 1797 N N . THR A 1 231 ? 11.671 -5.142 -11.028 1.00 96.12 231 THR A N 1
ATOM 1798 C CA . THR A 1 231 ? 10.896 -4.657 -12.178 1.00 96.12 231 THR A CA 1
ATOM 1799 C C . THR A 1 231 ? 10.198 -3.338 -11.856 1.00 96.12 231 THR A C 1
ATOM 1801 O O . THR A 1 231 ? 10.382 -2.362 -12.579 1.00 96.12 231 THR A O 1
ATOM 1804 N N . ILE A 1 232 ? 9.490 -3.272 -10.723 1.00 95.62 232 ILE A N 1
ATOM 1805 C CA . ILE A 1 232 ? 8.828 -2.045 -10.252 1.00 95.62 232 ILE A CA 1
ATOM 1806 C C . ILE A 1 232 ? 9.857 -0.930 -10.033 1.00 95.62 232 ILE A C 1
ATOM 1808 O O . ILE A 1 232 ? 9.658 0.207 -10.453 1.00 95.62 232 ILE A O 1
ATOM 1812 N N . LYS A 1 233 ? 10.994 -1.245 -9.400 1.00 95.31 233 LYS A N 1
ATOM 1813 C CA . LYS A 1 233 ? 12.066 -0.270 -9.176 1.00 95.31 233 LYS A CA 1
ATOM 1814 C C . LYS A 1 233 ? 12.610 0.288 -10.494 1.00 95.31 233 LYS A C 1
ATOM 1816 O O . LYS A 1 233 ? 12.824 1.492 -10.581 1.00 95.31 233 LYS A O 1
ATOM 1821 N N . ASN A 1 234 ? 12.843 -0.561 -11.492 1.00 96.06 234 ASN A N 1
ATOM 1822 C CA . ASN A 1 234 ? 13.327 -0.125 -12.800 1.00 96.06 234 ASN A CA 1
ATOM 1823 C C . ASN A 1 234 ? 12.297 0.773 -13.493 1.00 96.06 234 ASN A C 1
ATOM 1825 O O . ASN A 1 234 ? 12.678 1.832 -13.973 1.00 96.06 234 ASN A O 1
ATOM 1829 N N . ALA A 1 235 ? 11.007 0.418 -13.449 1.00 95.19 235 ALA A N 1
ATOM 1830 C CA . ALA A 1 235 ? 9.934 1.255 -13.990 1.00 95.19 235 ALA A CA 1
ATOM 1831 C C . ALA A 1 235 ? 9.918 2.651 -13.348 1.00 95.19 235 ALA A C 1
ATOM 1833 O O . ALA A 1 235 ? 9.860 3.658 -14.049 1.00 95.19 235 ALA A O 1
ATOM 1834 N N . ILE A 1 236 ? 10.057 2.723 -12.018 1.00 92.94 236 ILE A N 1
ATOM 1835 C CA . ILE A 1 236 ? 10.123 4.001 -11.294 1.00 92.94 236 ILE A CA 1
ATOM 1836 C C . ILE A 1 236 ? 11.358 4.811 -11.710 1.00 92.94 236 ILE A C 1
ATOM 1838 O O . ILE A 1 236 ? 11.257 6.012 -11.945 1.00 92.94 236 ILE A O 1
ATOM 1842 N N . VAL A 1 237 ? 12.526 4.172 -11.810 1.00 92.56 237 VAL A N 1
ATOM 1843 C CA . VAL A 1 237 ? 13.772 4.843 -12.216 1.00 92.56 237 VAL A CA 1
ATOM 1844 C C . VAL A 1 237 ? 13.676 5.373 -13.646 1.00 92.56 237 VAL A C 1
ATOM 1846 O O . VAL A 1 237 ? 14.090 6.501 -13.895 1.00 92.56 237 VAL A O 1
ATOM 1849 N N . ASP A 1 238 ? 13.125 4.589 -14.568 1.00 93.81 238 ASP A N 1
ATOM 1850 C CA . ASP A 1 238 ? 12.997 4.967 -15.977 1.00 93.81 238 ASP A CA 1
ATOM 1851 C C . ASP A 1 238 ? 11.890 6.000 -16.216 1.00 93.81 238 ASP A C 1
ATOM 1853 O O . ASP A 1 238 ? 11.935 6.716 -17.208 1.00 93.81 238 ASP A O 1
ATOM 1857 N N . TYR A 1 239 ? 10.915 6.113 -15.311 1.00 90.81 239 TYR A N 1
ATOM 1858 C CA . TYR A 1 239 ? 9.934 7.198 -15.328 1.00 90.81 239 TYR A CA 1
ATOM 1859 C C . TYR A 1 239 ? 10.519 8.539 -14.850 1.00 90.81 239 TYR A C 1
ATOM 1861 O O . TYR A 1 239 ? 10.091 9.604 -15.296 1.00 90.81 239 TYR A O 1
ATOM 1869 N N . VAL A 1 240 ? 11.469 8.499 -13.909 1.00 87.38 240 VAL A N 1
ATOM 1870 C CA . VAL A 1 240 ? 12.125 9.700 -13.357 1.00 87.38 240 VAL A CA 1
ATOM 1871 C C . VAL A 1 240 ? 13.244 10.222 -14.266 1.00 87.38 240 VAL A C 1
ATOM 1873 O O . VAL A 1 240 ? 13.537 11.417 -14.224 1.00 87.38 240 VAL A O 1
ATOM 1876 N N . ARG A 1 241 ? 13.879 9.340 -15.044 1.00 85.56 241 ARG A N 1
ATOM 1877 C CA . ARG A 1 241 ? 14.895 9.690 -16.050 1.00 85.56 241 ARG A CA 1
ATOM 1878 C C . ARG A 1 241 ? 14.298 10.435 -17.238 1.00 85.56 241 ARG A C 1
ATOM 1880 O O . ARG A 1 241 ? 14.997 11.355 -17.713 1.00 85.56 241 ARG A O 1
#

Sequence (241 aa):
MIRTFCCVQALVWMPLCALAFQPQRVLPLASHAVHDAPYLTTFATAPSESTPMRRHRRRRTQLFSSPQESSSSSSSTITTDAAAAVAAAQEEDEAPQYKKYLATCIPGLASILAEELQTFHDQHQIEVANIQLSGNSAVTFEATRHASLYCLCWLRTTHRLLELIVDGSAHDAMQLYDRHDLYDFCRHELPIRDMMKINGSMDLRTISVKVSSTASSIPSDLTHSHYTALTIKNAIVDYVR

Organism: NCBI:txid1486917

Foldseek 3Di:
DFWFFFFWDDDDDDDDDDDDDDDDDDDDDDDDDDDDDDDDDDDDDDDDDDDDDDDDDDDDDDDDDDDDDDDDDDDDPDDPPVVVVVVVPPPPDDDQDKFKKKFWFDFQCQVVLLVVLVCCCPPVVFAKADWDRPHRTMIMIIHGPVSLVVCVVPRPGTPDMTTRQDTPVVDPPQDCQALVSLLVCLLPRGPLVVVQDDPNDRDDDDIFTFTDGPDPDDHPRCPDRVVSRVSSVVSSVVSVD

Radius of gyration: 25.48 Å; chains: 1; bounding box: 64×74×57 Å